Protein AF-A0A958VZE9-F1 (afdb_monomer_lite)

Sequence (289 aa):
MDWNWFFSTLAQSTAAIVGLIGAFVATKILSNTSDFNYKSAQLDHFIVDSKKLINRSAQRRFVWYNNAIRKSSLAGIDEEINKVNHPSDDVDYYIDKFGFSPYDDRSVVVTEIKKLLKRGKHNNPSPMLFIQFNADRIVPITAQPERDSMDSLYTEIKEQISLNDLLILDISKAQYGPTLIARILFSLLVLFLFGIIYPISFLPTPTYPDLSFDPSQFIFAALSLKGFLLVGVTAIFFYIIFVLNKLSRSLVFDKSKVEELRKCCSLQAYSTFYETYEANSSQKKPDNA

pLDDT: mean 83.6, std 13.76, range [35.41, 97.44]

Secondary structure (DSSP, 8-state):
--HHHHHHHHHHHHHHHHHHHHHHHHHHHHHHHHHHHHHHHHHHHHHHHHHHHHHHHHTS-HHHHHHHHHHHHHHHHHHHHHH-SS----HHHHHHHHT--TTS-HHHHHHHHHHHHHHHTT-PPPTTHHHHHHHHHHHHHHHHHHHHHHHHHHHHHHHHHHHHHHHHHHHHHHTTHHHHHHHHHHHHHHHHIIIIIHHHHTPSPPSS------HHHHHHHHTSHHHHHHHHHHHHHHHHHHHHHHHHHH----HHHHHHHHHTTSGGGT-HHHHHHHHHHHHT--S--

Structure (mmCIF, N/CA/C/O backbone):
data_AF-A0A958VZE9-F1
#
_entry.id   AF-A0A958VZE9-F1
#
loop_
_atom_site.group_PDB
_atom_site.id
_atom_site.type_symbol
_atom_site.label_atom_id
_atom_site.label_alt_id
_atom_site.label_comp_id
_atom_site.label_asym_id
_atom_site.label_entity_id
_atom_site.label_seq_id
_atom_site.pdbx_PDB_ins_code
_atom_site.Cartn_x
_atom_site.Cartn_y
_atom_site.Cartn_z
_atom_site.occupancy
_atom_site.B_iso_or_equiv
_atom_site.auth_seq_id
_atom_site.auth_comp_id
_atom_site.auth_asym_id
_atom_site.auth_atom_id
_atom_site.pdbx_PDB_model_num
ATOM 1 N N . MET A 1 1 ? -21.729 -12.582 58.200 1.00 67.06 1 MET A N 1
ATOM 2 C CA . MET A 1 1 ? -20.889 -11.846 57.231 1.00 67.06 1 MET A CA 1
ATOM 3 C C . MET A 1 1 ? -21.676 -10.615 56.813 1.00 67.06 1 MET A C 1
ATOM 5 O O . MET A 1 1 ? -22.882 -10.751 56.649 1.00 67.06 1 MET A O 1
ATOM 9 N N . ASP A 1 2 ? -21.060 -9.435 56.724 1.00 85.62 2 ASP A N 1
ATOM 10 C CA . ASP A 1 2 ? -21.777 -8.228 56.288 1.00 85.62 2 ASP A CA 1
ATOM 11 C C . ASP A 1 2 ? -21.952 -8.259 54.762 1.00 85.62 2 ASP A C 1
ATOM 13 O O . ASP A 1 2 ? -21.018 -7.994 54.001 1.00 85.62 2 ASP A O 1
ATOM 17 N N . TRP A 1 3 ? -23.151 -8.647 54.320 1.00 83.94 3 TRP A N 1
ATOM 18 C CA . TRP A 1 3 ? -23.508 -8.727 52.904 1.00 83.94 3 TRP A CA 1
ATOM 19 C C . TRP A 1 3 ? -23.469 -7.362 52.213 1.00 83.94 3 TRP A C 1
ATOM 21 O O . TRP A 1 3 ? -23.099 -7.295 51.040 1.00 83.94 3 TRP A O 1
ATOM 31 N N . ASN A 1 4 ? -23.756 -6.270 52.934 1.00 85.62 4 ASN A N 1
ATOM 32 C CA . ASN A 1 4 ? -23.678 -4.926 52.365 1.00 85.62 4 ASN A CA 1
ATOM 33 C C . ASN A 1 4 ? -22.232 -4.565 52.032 1.00 85.62 4 ASN A C 1
ATOM 35 O O . ASN A 1 4 ? -21.951 -4.080 50.934 1.00 85.62 4 ASN A O 1
ATOM 39 N N . TRP A 1 5 ? -21.313 -4.853 52.957 1.00 88.75 5 TRP A N 1
ATOM 40 C CA . TRP A 1 5 ? -19.884 -4.666 52.724 1.00 88.75 5 TRP A CA 1
ATOM 41 C C . TRP A 1 5 ? -19.401 -5.514 51.541 1.00 88.75 5 TRP A C 1
ATOM 43 O O . TRP A 1 5 ? -18.785 -4.980 50.623 1.00 88.75 5 TRP A O 1
ATOM 53 N N . PHE A 1 6 ? -19.764 -6.801 51.494 1.00 87.94 6 PHE A N 1
ATOM 54 C CA . PHE A 1 6 ? -19.368 -7.698 50.403 1.00 87.94 6 PHE A CA 1
ATOM 55 C C . PHE A 1 6 ? -19.830 -7.203 49.020 1.00 87.94 6 PHE A C 1
ATOM 57 O O . PHE A 1 6 ? -19.001 -7.038 48.122 1.00 87.94 6 PHE A O 1
ATOM 64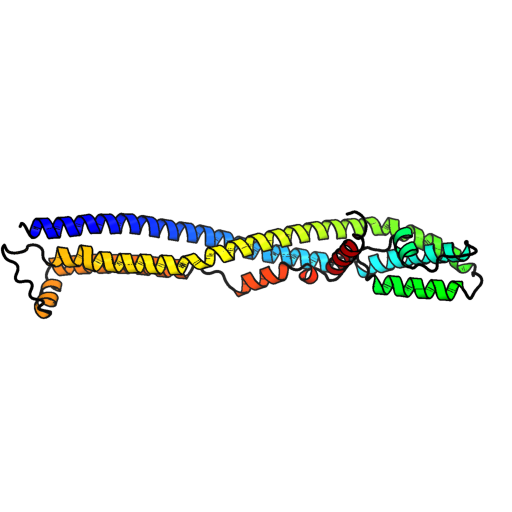 N N . PHE A 1 7 ? -21.129 -6.925 48.839 1.00 86.88 7 PHE A N 1
ATOM 65 C CA . PHE A 1 7 ? -21.658 -6.474 47.546 1.00 86.88 7 PHE A CA 1
ATOM 66 C C . PHE A 1 7 ? -21.124 -5.095 47.148 1.00 86.88 7 PHE A C 1
ATOM 68 O O . PHE A 1 7 ? -20.824 -4.877 45.973 1.00 86.88 7 PHE A O 1
ATOM 75 N N . SER A 1 8 ? -20.947 -4.181 48.109 1.00 89.69 8 SER A N 1
ATOM 76 C CA . SER A 1 8 ? -20.370 -2.859 47.845 1.00 89.69 8 SER A CA 1
ATOM 77 C C . SER A 1 8 ? -18.908 -2.957 47.405 1.00 89.69 8 SER A C 1
ATOM 79 O O . SER A 1 8 ? -18.528 -2.351 46.404 1.00 89.69 8 SER A O 1
ATOM 81 N N . THR A 1 9 ? -18.078 -3.737 48.102 1.00 93.19 9 THR A N 1
ATOM 82 C CA . THR A 1 9 ? -16.661 -3.913 47.746 1.00 93.19 9 THR A CA 1
ATOM 83 C C . THR A 1 9 ? -16.500 -4.644 46.409 1.00 93.19 9 THR A C 1
ATOM 85 O O . THR A 1 9 ? -15.644 -4.268 45.603 1.00 93.19 9 THR A O 1
ATOM 88 N N . LEU A 1 10 ? -17.351 -5.634 46.115 1.00 90.81 10 LEU A N 1
ATOM 89 C CA . LEU A 1 10 ? -17.370 -6.316 44.817 1.00 90.81 10 LEU A CA 1
ATOM 90 C C . LEU A 1 10 ? -17.742 -5.359 43.672 1.00 90.81 10 LEU A C 1
ATOM 92 O O . LEU A 1 10 ? -17.044 -5.315 42.658 1.00 90.81 10 LEU A O 1
ATOM 96 N N . ALA A 1 11 ? -18.792 -4.550 43.849 1.00 92.31 11 ALA A N 1
ATOM 97 C CA . ALA A 1 11 ? -19.205 -3.559 42.857 1.00 92.31 11 ALA A CA 1
ATOM 98 C C . ALA A 1 11 ? -18.115 -2.512 42.596 1.00 92.31 11 ALA A C 1
ATOM 100 O O . ALA A 1 11 ? -17.809 -2.208 41.444 1.00 92.31 11 ALA A O 1
ATOM 101 N N . GLN A 1 12 ? -17.501 -1.982 43.657 1.00 94.00 12 GLN A N 1
ATOM 102 C CA . GLN A 1 12 ? -16.462 -0.953 43.560 1.00 94.00 12 GLN A CA 1
ATOM 103 C C . GLN A 1 12 ? -15.186 -1.478 42.892 1.00 94.00 12 GLN A C 1
ATOM 105 O O . GLN A 1 12 ? -14.646 -0.827 41.998 1.00 94.00 12 GLN A O 1
ATOM 110 N N . SER A 1 13 ? -14.719 -2.667 43.282 1.00 96.12 13 SER A N 1
ATOM 111 C CA . SER A 1 13 ? -13.542 -3.292 42.664 1.00 96.12 13 SER A CA 1
ATOM 112 C C . SER A 1 13 ? -13.785 -3.624 41.191 1.00 96.12 13 SER A C 1
ATOM 114 O O . SER A 1 13 ? -12.943 -3.324 40.343 1.00 96.12 13 SER A O 1
ATOM 116 N N . THR A 1 14 ? -14.967 -4.147 40.853 1.00 95.38 14 THR A N 1
ATOM 117 C CA . THR A 1 14 ? -15.321 -4.422 39.457 1.00 95.38 14 THR A CA 1
ATOM 118 C C . THR A 1 14 ? -15.444 -3.136 38.638 1.00 95.38 14 THR A C 1
ATOM 120 O O . THR A 1 14 ? -14.952 -3.078 37.511 1.00 95.38 14 THR A O 1
ATOM 123 N N . ALA A 1 15 ? -16.020 -2.071 39.206 1.00 94.44 15 ALA A N 1
ATOM 124 C CA . ALA A 1 15 ? -16.086 -0.758 38.567 1.00 94.44 15 ALA A CA 1
ATOM 125 C C . ALA A 1 15 ? -14.697 -0.189 38.258 1.00 94.44 15 ALA A C 1
ATOM 127 O O . ALA A 1 15 ? -14.486 0.335 37.163 1.00 94.44 15 ALA A O 1
ATOM 128 N N . ALA A 1 16 ? -13.732 -0.352 39.166 1.00 96.50 16 ALA A N 1
ATOM 129 C CA . ALA A 1 16 ? -12.351 0.056 38.926 1.00 96.50 16 ALA A CA 1
ATOM 130 C C . ALA A 1 16 ? -11.713 -0.718 37.756 1.00 96.50 16 ALA A C 1
ATOM 132 O O . ALA A 1 16 ? -11.085 -0.112 36.886 1.00 96.50 16 ALA A O 1
ATOM 133 N N . ILE A 1 17 ? -11.925 -2.038 37.683 1.00 95.56 17 ILE A N 1
ATOM 134 C CA . ILE A 1 17 ? -11.426 -2.881 36.582 1.00 95.56 17 ILE A CA 1
ATOM 135 C C . ILE A 1 17 ? -12.052 -2.463 35.244 1.00 95.56 17 ILE A C 1
ATOM 137 O O . ILE A 1 17 ? -11.334 -2.271 34.260 1.00 95.56 17 ILE A O 1
ATOM 141 N N . VAL A 1 18 ? -13.377 -2.286 35.206 1.00 95.75 18 VAL A N 1
ATOM 142 C CA . VAL A 1 18 ? -14.104 -1.827 34.011 1.00 95.75 18 VAL A CA 1
ATOM 143 C C . VAL A 1 18 ? -13.604 -0.452 33.569 1.00 95.75 18 VAL A C 1
ATOM 145 O O . VAL A 1 18 ? -13.384 -0.248 32.377 1.00 95.75 18 VAL A O 1
ATOM 148 N N . GLY A 1 19 ? -13.373 0.469 34.509 1.00 94.56 19 GLY A N 1
ATOM 149 C CA . GLY A 1 19 ? -12.827 1.795 34.226 1.00 94.56 19 GLY A CA 1
ATOM 150 C C . GLY A 1 19 ? -11.434 1.740 33.597 1.00 94.56 19 GLY A C 1
ATOM 151 O O . GLY A 1 19 ? -11.208 2.359 32.557 1.00 94.56 19 GLY A O 1
ATOM 152 N N . LEU A 1 20 ? -10.518 0.954 34.172 1.00 95.75 20 LEU A N 1
ATOM 153 C CA . LEU A 1 20 ? -9.146 0.806 33.673 1.00 95.75 20 LEU A CA 1
ATOM 154 C C . LEU A 1 20 ? -9.116 0.185 32.273 1.00 95.75 20 LEU A C 1
ATOM 156 O O . LEU A 1 20 ? -8.525 0.747 31.348 1.00 95.75 20 LEU A O 1
ATOM 160 N N . ILE A 1 21 ? -9.767 -0.967 32.100 1.00 95.00 21 ILE A N 1
ATOM 161 C CA . ILE A 1 21 ? -9.784 -1.673 30.814 1.00 95.00 21 ILE A CA 1
ATOM 162 C C . ILE A 1 21 ? -10.544 -0.839 29.773 1.00 95.00 21 ILE A C 1
ATOM 164 O O . ILE A 1 21 ? -10.093 -0.722 28.634 1.00 95.00 21 ILE A O 1
ATOM 168 N N . GLY A 1 22 ? -11.659 -0.210 30.154 1.00 94.31 22 GLY A N 1
ATOM 169 C CA . GLY A 1 22 ? -12.439 0.670 29.284 1.00 94.31 22 GLY A CA 1
ATOM 170 C C . GLY A 1 22 ? -11.627 1.855 28.760 1.00 94.31 22 GLY A C 1
ATOM 171 O O . GLY A 1 22 ? -11.631 2.110 27.556 1.00 94.31 22 GLY A O 1
ATOM 172 N N . ALA A 1 23 ? -10.866 2.528 29.628 1.00 94.06 23 ALA A N 1
ATOM 173 C CA . ALA A 1 23 ? -9.985 3.629 29.237 1.00 94.06 23 ALA A CA 1
ATOM 174 C C . ALA A 1 23 ? -8.867 3.178 28.279 1.00 94.06 23 ALA A C 1
ATOM 176 O O . ALA A 1 23 ? -8.582 3.856 27.285 1.00 94.06 23 ALA A O 1
ATOM 177 N N . PHE A 1 24 ? -8.265 2.012 28.534 1.00 93.06 24 PHE A N 1
ATOM 178 C CA . PHE A 1 24 ? -7.252 1.436 27.648 1.00 93.06 24 PHE A CA 1
ATOM 179 C C . PHE A 1 24 ? -7.825 1.111 26.261 1.00 93.06 24 PHE A C 1
ATOM 181 O O . PHE A 1 24 ? -7.243 1.484 25.241 1.00 93.06 24 PHE A O 1
ATOM 188 N N . VAL A 1 25 ? -8.994 0.466 26.209 1.00 92.56 25 VAL A N 1
ATOM 189 C CA . VAL A 1 25 ? -9.664 0.110 24.950 1.00 92.56 25 VAL A CA 1
ATOM 190 C C . VAL A 1 25 ? -10.061 1.358 24.166 1.00 92.56 25 VAL A C 1
ATOM 192 O O . VAL A 1 25 ? -9.808 1.415 22.964 1.00 92.56 25 VAL A O 1
ATOM 195 N N . ALA A 1 26 ? -10.623 2.373 24.826 1.00 90.94 26 ALA A N 1
ATOM 196 C CA . ALA A 1 26 ? -10.976 3.637 24.183 1.00 90.94 26 ALA A CA 1
ATOM 197 C C . ALA A 1 26 ? -9.744 4.318 23.563 1.00 90.94 26 ALA A C 1
ATOM 199 O O . ALA A 1 26 ? -9.766 4.674 22.384 1.00 90.94 26 ALA A O 1
ATOM 200 N N . THR A 1 27 ? -8.642 4.412 24.316 1.00 91.44 27 THR A N 1
ATOM 201 C CA . THR A 1 27 ? -7.364 4.953 23.820 1.00 91.44 27 THR A CA 1
ATOM 202 C C . THR A 1 27 ? -6.844 4.150 22.628 1.00 91.44 27 THR A C 1
ATOM 204 O O . THR A 1 27 ? -6.423 4.726 21.624 1.00 91.44 27 THR A O 1
ATOM 207 N N . LYS A 1 28 ? -6.918 2.815 22.690 1.00 88.94 28 LYS A N 1
ATOM 208 C CA . LYS A 1 28 ? -6.467 1.951 21.595 1.00 88.94 28 LYS A CA 1
ATOM 209 C C . LYS A 1 28 ? -7.309 2.129 20.330 1.00 88.94 28 LYS A C 1
ATOM 211 O O . LYS A 1 28 ? -6.746 2.183 19.241 1.00 88.94 28 LYS A O 1
ATOM 216 N N . ILE A 1 29 ? -8.632 2.254 20.458 1.00 90.19 29 ILE A N 1
ATOM 217 C CA . ILE A 1 29 ? -9.531 2.534 19.328 1.00 90.19 29 ILE A CA 1
ATOM 218 C C . ILE A 1 29 ? -9.206 3.897 18.709 1.00 90.19 29 ILE A C 1
ATOM 220 O O . ILE A 1 29 ? -9.124 4.005 17.485 1.00 90.19 29 ILE A O 1
ATOM 224 N N . LEU A 1 30 ? -8.985 4.926 19.532 1.00 88.12 30 LEU A N 1
ATOM 225 C CA . LEU A 1 30 ? -8.662 6.268 19.049 1.00 88.12 30 LEU A CA 1
ATOM 226 C C . LEU A 1 30 ? -7.316 6.297 18.310 1.00 88.12 30 LEU A C 1
ATOM 228 O O . LEU A 1 30 ? -7.241 6.824 17.201 1.00 88.12 30 LEU A O 1
ATOM 232 N N . SER A 1 31 ? -6.287 5.656 18.872 1.00 87.38 31 SER A N 1
ATOM 233 C CA . SER A 1 31 ? -4.982 5.483 18.219 1.00 87.38 31 SER A CA 1
ATOM 234 C C . SER A 1 31 ? -5.127 4.772 16.876 1.00 87.38 31 SER A C 1
ATOM 236 O O . SER A 1 31 ? -4.666 5.281 15.861 1.00 87.38 31 SER A O 1
ATOM 238 N N . ASN A 1 32 ? -5.846 3.644 16.843 1.00 87.94 32 ASN A N 1
ATOM 239 C CA . ASN A 1 32 ? -6.080 2.907 15.604 1.00 87.94 32 ASN A CA 1
ATOM 240 C C . ASN A 1 32 ? -6.860 3.740 14.571 1.00 87.94 32 ASN A C 1
ATOM 242 O O . ASN A 1 32 ? -6.663 3.551 13.377 1.00 87.94 32 ASN A O 1
ATOM 246 N N . THR A 1 33 ? -7.738 4.650 15.007 1.00 88.12 33 THR A N 1
ATOM 247 C CA . THR A 1 33 ? -8.476 5.556 14.111 1.00 88.12 33 THR A CA 1
ATOM 248 C C . THR A 1 33 ? -7.542 6.571 13.459 1.00 88.12 33 THR A C 1
ATOM 250 O O . THR A 1 33 ? -7.619 6.788 12.251 1.00 88.12 33 THR A O 1
ATOM 253 N N . SER A 1 34 ? -6.631 7.161 14.236 1.00 87.44 34 SER A N 1
ATOM 254 C CA . SER A 1 34 ? -5.603 8.064 13.709 1.00 87.44 34 SER A CA 1
ATOM 255 C C . SER A 1 34 ? -4.688 7.345 12.715 1.00 87.44 34 SER A C 1
ATOM 257 O O . SER A 1 34 ? -4.494 7.823 11.597 1.00 87.44 34 SER A O 1
ATOM 259 N N . ASP A 1 35 ? -4.198 6.159 13.087 1.00 89.06 35 ASP A N 1
ATOM 260 C CA . ASP A 1 35 ? -3.336 5.340 12.230 1.00 89.06 35 ASP A CA 1
ATOM 261 C C . ASP A 1 35 ? -4.057 4.916 10.944 1.00 89.06 35 ASP A C 1
ATOM 263 O O . ASP A 1 35 ? -3.478 4.959 9.859 1.00 89.06 35 ASP A O 1
ATOM 267 N N . PHE A 1 36 ? -5.335 4.538 11.046 1.00 91.00 36 PHE A N 1
ATOM 268 C CA . PHE A 1 36 ? -6.171 4.188 9.901 1.00 91.00 36 PHE A CA 1
ATOM 269 C C . PHE A 1 36 ? -6.321 5.360 8.932 1.00 91.00 36 PHE A C 1
ATOM 271 O O . PHE A 1 36 ? -6.081 5.189 7.739 1.00 91.00 36 PHE A O 1
ATOM 278 N N . ASN A 1 37 ? -6.672 6.549 9.427 1.00 90.19 37 ASN A N 1
ATOM 279 C CA . ASN A 1 37 ? -6.848 7.732 8.584 1.00 90.19 37 ASN A CA 1
ATOM 280 C C . ASN A 1 37 ? -5.548 8.106 7.866 1.00 90.19 37 ASN A C 1
ATOM 282 O O . ASN A 1 37 ? -5.560 8.383 6.667 1.00 90.19 37 ASN A O 1
ATOM 286 N N . TYR A 1 38 ? -4.422 8.055 8.579 1.00 91.31 38 TYR A N 1
ATOM 287 C CA . TYR A 1 38 ? -3.106 8.325 8.008 1.00 91.31 38 TYR A CA 1
ATOM 288 C C . TYR A 1 38 ? -2.737 7.318 6.910 1.00 91.31 38 TYR A C 1
ATOM 290 O O . TYR A 1 38 ? -2.380 7.713 5.800 1.00 91.31 38 TYR A O 1
ATOM 298 N N . LYS A 1 39 ? -2.890 6.016 7.176 1.00 92.69 39 LYS A N 1
ATOM 299 C CA . LYS A 1 39 ? -2.616 4.955 6.193 1.00 92.69 39 LYS A CA 1
ATOM 300 C C . LYS A 1 39 ? -3.586 4.978 5.016 1.00 92.69 39 LYS A C 1
ATOM 302 O O . LYS A 1 39 ? -3.186 4.688 3.897 1.00 92.69 39 LYS A O 1
ATOM 307 N N . SER A 1 40 ? -4.847 5.341 5.244 1.00 92.44 40 SER A N 1
ATOM 308 C CA . SER A 1 40 ? -5.836 5.490 4.175 1.00 92.44 40 SER A CA 1
ATOM 309 C C . SER A 1 40 ? -5.472 6.647 3.247 1.00 92.44 40 SER A C 1
ATOM 311 O O . SER A 1 40 ? -5.586 6.505 2.034 1.00 92.44 40 SER A O 1
ATOM 313 N N . ALA A 1 41 ? -5.001 7.770 3.794 1.00 93.81 41 ALA A N 1
ATOM 314 C CA . ALA A 1 41 ? -4.511 8.882 2.986 1.00 93.81 41 ALA A CA 1
ATOM 315 C C . ALA A 1 41 ? -3.244 8.501 2.202 1.00 93.81 41 ALA A C 1
ATOM 317 O O . ALA A 1 41 ? -3.131 8.834 1.025 1.00 93.81 41 ALA A O 1
ATOM 318 N N . GLN A 1 42 ? -2.319 7.754 2.818 1.00 95.25 42 GLN A N 1
ATOM 319 C CA . GLN A 1 42 ? -1.148 7.219 2.114 1.00 95.25 42 GLN A CA 1
ATOM 320 C C . GLN A 1 42 ? -1.521 6.254 0.990 1.00 95.25 42 GLN A C 1
ATOM 322 O O . GLN A 1 42 ? -0.934 6.329 -0.081 1.00 95.25 42 GLN A O 1
ATOM 327 N N . LEU A 1 43 ? -2.502 5.375 1.211 1.00 95.38 43 LEU A N 1
ATOM 328 C CA . LEU A 1 43 ? -2.998 4.453 0.190 1.00 95.38 43 LEU A CA 1
ATOM 329 C C . LEU A 1 43 ? -3.466 5.225 -1.047 1.00 95.38 43 LEU A C 1
ATOM 331 O O . LEU A 1 43 ? -3.057 4.909 -2.161 1.00 95.38 43 LEU A O 1
ATOM 335 N N . ASP A 1 44 ? -4.264 6.274 -0.843 1.00 94.81 44 ASP A N 1
ATOM 336 C CA . ASP A 1 44 ? -4.726 7.136 -1.931 1.00 94.81 44 ASP A CA 1
ATOM 337 C C . ASP A 1 44 ? -3.560 7.857 -2.624 1.00 94.81 44 ASP A C 1
ATOM 339 O O . ASP A 1 44 ? -3.496 7.890 -3.854 1.00 94.81 44 ASP A O 1
ATOM 343 N N . HIS A 1 45 ? -2.604 8.377 -1.852 1.00 96.44 45 HIS A N 1
ATOM 344 C CA . HIS A 1 45 ? -1.415 9.042 -2.383 1.00 96.44 45 HIS A CA 1
ATOM 345 C C . HIS A 1 45 ? -0.563 8.102 -3.246 1.00 96.44 45 HIS A C 1
ATOM 347 O O . HIS A 1 45 ? -0.218 8.440 -4.374 1.00 96.44 45 HIS A O 1
ATOM 353 N N . PHE A 1 46 ? -0.276 6.894 -2.761 1.00 97.19 46 PHE A N 1
ATOM 354 C CA . PHE A 1 46 ? 0.556 5.918 -3.465 1.00 97.19 46 PHE A CA 1
ATOM 355 C C . PHE A 1 46 ? -0.111 5.401 -4.738 1.00 97.19 46 PHE A C 1
ATOM 357 O O . PHE A 1 46 ? 0.570 5.173 -5.739 1.00 97.19 46 PHE A O 1
ATOM 364 N N . ILE A 1 47 ? -1.441 5.272 -4.751 1.00 96.75 47 ILE A N 1
ATOM 365 C CA . ILE A 1 47 ? -2.188 4.970 -5.978 1.00 96.75 47 ILE A CA 1
ATOM 366 C C . ILE A 1 47 ? -2.013 6.104 -6.998 1.00 96.75 47 ILE A C 1
ATOM 368 O O . ILE A 1 47 ? -1.773 5.841 -8.179 1.00 96.75 47 ILE A O 1
ATOM 372 N N . VAL A 1 48 ? -2.118 7.365 -6.568 1.00 97.12 48 VAL A N 1
ATOM 373 C CA . VAL A 1 48 ? -1.934 8.530 -7.449 1.00 97.12 48 VAL A CA 1
ATOM 374 C C . VAL A 1 48 ? -0.503 8.605 -7.988 1.00 97.12 48 VAL A C 1
ATOM 376 O O . VAL A 1 48 ? -0.327 8.788 -9.195 1.00 97.12 48 VAL A O 1
ATOM 379 N N . ASP A 1 49 ? 0.509 8.404 -7.145 1.00 97.44 49 ASP A N 1
ATOM 380 C CA . ASP A 1 49 ? 1.915 8.387 -7.564 1.00 97.44 49 ASP A CA 1
ATOM 381 C C . ASP A 1 49 ? 2.200 7.253 -8.544 1.00 97.44 49 ASP A C 1
ATOM 383 O O . ASP A 1 49 ? 2.798 7.473 -9.600 1.00 97.44 49 ASP A O 1
ATOM 387 N N . SER A 1 50 ? 1.686 6.055 -8.257 1.00 97.44 50 SER A N 1
ATOM 388 C CA . SER A 1 50 ? 1.804 4.908 -9.156 1.00 97.44 50 SER A CA 1
ATOM 389 C C . SER A 1 50 ? 1.186 5.227 -10.522 1.00 97.44 50 SER A C 1
ATOM 391 O O . SER A 1 50 ? 1.828 5.044 -11.554 1.00 97.44 50 SER A O 1
ATOM 393 N N . LYS A 1 51 ? -0.017 5.817 -10.558 1.00 96.56 51 LYS A N 1
ATOM 394 C CA . LYS A 1 51 ? -0.665 6.272 -11.805 1.00 96.56 51 LYS A CA 1
ATOM 395 C C . LYS A 1 51 ? 0.141 7.340 -12.540 1.00 96.56 51 LYS A C 1
ATOM 397 O O . LYS A 1 51 ? 0.225 7.314 -13.768 1.00 96.56 51 LYS A O 1
ATOM 402 N N . LYS A 1 52 ? 0.754 8.278 -11.818 1.00 97.12 52 LYS A N 1
ATOM 403 C CA . LYS A 1 52 ? 1.633 9.297 -12.404 1.00 97.12 52 LYS A CA 1
ATOM 404 C C . LYS A 1 52 ? 2.849 8.656 -13.074 1.00 97.12 52 LYS A C 1
ATOM 406 O O . LYS A 1 52 ? 3.208 9.061 -14.179 1.00 97.12 52 LYS A O 1
ATOM 411 N N . LEU A 1 53 ? 3.458 7.655 -12.443 1.00 97.25 53 LEU A N 1
ATOM 412 C CA . LEU A 1 53 ? 4.584 6.912 -13.009 1.00 97.25 53 LEU A CA 1
ATOM 413 C C . LEU A 1 53 ? 4.169 6.063 -14.218 1.00 97.25 53 LEU A C 1
ATOM 415 O O . LEU A 1 53 ? 4.883 6.076 -15.218 1.00 97.25 53 LEU A O 1
ATOM 419 N N . ILE A 1 54 ? 2.997 5.418 -14.181 1.00 96.12 54 ILE A N 1
ATOM 420 C CA . ILE A 1 54 ? 2.413 4.713 -15.339 1.00 96.12 54 ILE A CA 1
ATOM 421 C C . ILE A 1 54 ? 2.276 5.676 -16.526 1.00 96.12 54 ILE A C 1
ATOM 423 O O . ILE A 1 54 ? 2.775 5.405 -17.617 1.00 96.12 54 ILE A O 1
ATOM 427 N N . ASN A 1 55 ? 1.681 6.852 -16.307 1.00 96.06 55 ASN A N 1
ATOM 428 C CA . ASN A 1 55 ? 1.514 7.859 -17.357 1.00 96.06 55 ASN A CA 1
ATOM 429 C C . ASN A 1 55 ? 2.857 8.381 -17.892 1.00 96.06 55 ASN A C 1
ATOM 431 O O . ASN A 1 55 ? 3.015 8.542 -19.102 1.00 96.06 55 ASN A O 1
ATOM 435 N N . ARG A 1 56 ? 3.843 8.624 -17.017 1.00 95.56 56 ARG A N 1
ATOM 436 C CA . ARG A 1 56 ? 5.203 9.015 -17.429 1.00 95.56 56 ARG A CA 1
ATOM 437 C C . ARG A 1 56 ? 5.877 7.919 -18.247 1.00 95.56 56 ARG A C 1
ATOM 439 O O . ARG A 1 56 ? 6.545 8.235 -19.226 1.00 95.56 56 ARG A O 1
ATOM 446 N N . SER A 1 57 ? 5.691 6.654 -17.874 1.00 94.25 57 SER A N 1
ATOM 447 C CA . SER A 1 57 ? 6.245 5.514 -18.605 1.00 94.25 57 SER A CA 1
ATOM 448 C C . SER A 1 57 ? 5.627 5.389 -19.996 1.00 94.25 57 SER A C 1
ATOM 450 O O . SER A 1 57 ? 6.357 5.245 -20.973 1.00 94.25 57 SER A O 1
ATOM 452 N N . ALA A 1 58 ? 4.310 5.577 -20.115 1.00 93.62 58 ALA A N 1
ATOM 453 C CA . ALA A 1 58 ? 3.604 5.560 -21.397 1.00 93.62 58 ALA A CA 1
ATOM 454 C C . ALA A 1 58 ? 4.069 6.660 -22.375 1.00 93.62 58 ALA A C 1
ATOM 456 O O . ALA A 1 58 ? 3.946 6.503 -23.587 1.00 93.62 58 ALA A O 1
ATOM 457 N N . GLN A 1 59 ? 4.616 7.769 -21.867 1.00 93.44 59 GLN A N 1
ATOM 458 C CA . GLN A 1 59 ? 5.162 8.859 -22.685 1.00 93.44 59 GLN A CA 1
ATOM 459 C C . GLN A 1 59 ? 6.605 8.612 -23.155 1.00 93.44 59 GLN A C 1
ATOM 461 O O . GLN A 1 59 ? 7.109 9.363 -23.996 1.00 93.44 59 GLN A O 1
ATOM 466 N N . ARG A 1 60 ? 7.292 7.594 -22.621 1.00 93.19 60 ARG A N 1
ATOM 467 C CA . ARG A 1 60 ? 8.668 7.266 -23.017 1.00 93.19 60 ARG A CA 1
ATOM 468 C C . ARG A 1 60 ? 8.708 6.615 -24.387 1.00 93.19 60 ARG A C 1
ATOM 470 O O . ARG A 1 60 ? 7.849 5.816 -24.758 1.00 93.19 60 ARG A O 1
ATOM 477 N N . ARG A 1 61 ? 9.759 6.913 -25.148 1.00 92.19 61 ARG A N 1
ATOM 478 C CA . ARG A 1 61 ? 9.882 6.481 -26.544 1.00 92.19 61 ARG A CA 1
ATOM 479 C C . ARG A 1 61 ? 10.633 5.158 -26.661 1.00 92.19 61 ARG A C 1
ATOM 481 O O . ARG A 1 61 ? 11.568 5.054 -27.451 1.00 92.19 61 ARG A O 1
ATOM 488 N N . PHE A 1 62 ? 10.214 4.138 -25.907 1.00 92.25 62 PHE A N 1
ATOM 489 C CA . PHE A 1 62 ? 10.883 2.826 -25.868 1.00 92.25 62 PHE A CA 1
ATOM 490 C C . PHE A 1 62 ? 11.071 2.213 -27.256 1.00 92.25 62 PHE A C 1
ATOM 492 O O . PHE A 1 62 ? 12.164 1.783 -27.602 1.00 92.25 62 PHE A O 1
ATOM 499 N N . VAL A 1 63 ? 10.027 2.238 -28.089 1.00 92.06 63 VAL A N 1
ATOM 500 C CA . VAL A 1 63 ? 10.077 1.677 -29.448 1.00 92.06 63 VAL A CA 1
ATOM 501 C C . VAL A 1 63 ? 11.086 2.419 -30.324 1.00 92.06 63 VAL A C 1
ATOM 503 O O . VAL A 1 63 ? 11.880 1.792 -31.022 1.00 92.06 63 VAL A O 1
ATOM 506 N N . TRP A 1 64 ? 11.072 3.754 -30.287 1.00 92.25 64 TRP A N 1
ATOM 507 C CA . TRP A 1 64 ? 12.026 4.565 -31.043 1.00 92.25 64 TRP A CA 1
ATOM 508 C C . TRP A 1 64 ? 13.456 4.298 -30.575 1.00 92.25 64 TRP A C 1
ATOM 510 O O . TRP A 1 64 ? 14.314 4.042 -31.413 1.00 92.25 64 TRP A O 1
ATOM 520 N N . TYR A 1 65 ? 13.686 4.291 -29.259 1.00 91.69 65 TYR A N 1
ATOM 521 C CA . TYR A 1 65 ? 14.991 4.029 -28.659 1.00 91.69 65 TYR A CA 1
ATOM 522 C C . TYR A 1 65 ? 15.519 2.637 -29.033 1.00 91.69 65 TYR A C 1
ATOM 524 O O . TYR A 1 65 ? 16.628 2.514 -29.549 1.00 91.69 65 TYR A O 1
ATOM 532 N N . ASN A 1 66 ? 14.701 1.594 -28.867 1.00 92.12 66 ASN A N 1
ATOM 533 C CA . ASN A 1 66 ? 15.070 0.224 -29.217 1.00 92.12 66 ASN A CA 1
ATOM 534 C C . ASN A 1 66 ? 15.423 0.105 -30.701 1.00 92.12 66 ASN A C 1
ATOM 536 O O . ASN A 1 66 ? 16.476 -0.428 -31.036 1.00 92.12 66 ASN A O 1
ATOM 540 N N . ASN A 1 67 ? 14.603 0.663 -31.595 1.00 89.81 67 ASN A N 1
ATOM 541 C CA . ASN A 1 67 ? 14.874 0.637 -33.033 1.00 89.81 67 ASN A CA 1
ATOM 542 C C . ASN A 1 67 ? 16.149 1.409 -33.402 1.00 89.81 67 ASN A C 1
ATOM 544 O O . ASN A 1 67 ? 16.935 0.942 -34.225 1.00 89.81 67 ASN A O 1
ATOM 548 N N . ALA A 1 68 ? 16.353 2.573 -32.788 1.00 87.44 68 ALA A N 1
ATOM 549 C CA . ALA A 1 68 ? 17.514 3.431 -32.975 1.00 87.44 68 ALA A CA 1
ATOM 550 C C . ALA A 1 68 ? 18.820 2.710 -32.599 1.00 87.44 68 ALA A C 1
ATOM 552 O O . ALA A 1 68 ? 19.733 2.613 -33.423 1.00 87.44 68 ALA A O 1
ATOM 553 N N . ILE A 1 69 ? 18.881 2.138 -31.393 1.00 89.06 69 ILE A N 1
ATOM 554 C CA . ILE A 1 69 ? 20.047 1.379 -30.925 1.00 89.06 69 ILE A CA 1
ATOM 555 C C . ILE A 1 69 ? 20.231 0.107 -31.750 1.00 89.06 69 ILE A C 1
ATOM 557 O O . ILE A 1 69 ? 21.325 -0.139 -32.248 1.00 89.06 69 ILE A O 1
ATOM 561 N N . ARG A 1 70 ? 19.163 -0.667 -31.980 1.00 88.38 70 ARG A N 1
ATOM 562 C CA . ARG A 1 70 ? 19.231 -1.916 -32.749 1.00 88.38 70 ARG A CA 1
ATOM 563 C C . ARG A 1 70 ? 19.776 -1.684 -34.154 1.00 88.38 70 ARG A C 1
ATOM 565 O O . ARG A 1 70 ? 20.634 -2.441 -34.594 1.00 88.38 70 ARG A O 1
ATOM 572 N N . LYS A 1 71 ? 19.316 -0.642 -34.853 1.00 87.25 71 LYS A N 1
ATOM 573 C CA . LYS A 1 71 ? 19.808 -0.307 -36.194 1.00 87.25 71 LYS A CA 1
ATOM 574 C C . LYS A 1 71 ? 21.305 0.004 -36.175 1.00 87.25 71 LYS A C 1
ATOM 576 O O . LYS A 1 71 ? 22.038 -0.562 -36.979 1.00 87.25 71 LYS A O 1
ATOM 581 N N . SER A 1 72 ? 21.757 0.826 -35.226 1.00 84.88 72 SER A N 1
ATOM 582 C CA . SER A 1 72 ? 23.181 1.135 -35.041 1.00 84.88 72 SER A CA 1
ATOM 583 C C . SER A 1 72 ? 24.015 -0.117 -34.737 1.00 84.88 72 SER A C 1
ATOM 585 O O . SER A 1 72 ? 25.055 -0.328 -35.359 1.00 84.88 72 SER A O 1
ATOM 587 N N . SER A 1 73 ? 23.569 -0.969 -33.809 1.00 86.12 73 SER A N 1
ATOM 588 C CA . SER A 1 73 ? 24.284 -2.192 -33.421 1.00 86.12 73 SER A CA 1
ATOM 589 C C . SER A 1 73 ? 24.352 -3.204 -34.571 1.00 86.12 73 SER A C 1
ATOM 591 O O . SER A 1 73 ? 25.422 -3.731 -34.859 1.00 86.12 73 SER A O 1
ATOM 593 N N . LEU A 1 74 ? 23.244 -3.430 -35.288 1.00 86.31 74 LEU A N 1
ATOM 594 C CA . LEU A 1 74 ? 23.199 -4.315 -36.461 1.00 86.31 74 LEU A CA 1
ATOM 595 C C . LEU A 1 74 ? 24.096 -3.815 -37.599 1.00 86.31 74 LEU A C 1
ATOM 597 O O . LEU A 1 74 ? 24.733 -4.619 -38.275 1.00 86.31 74 LEU A O 1
ATOM 601 N N . ALA A 1 75 ? 24.172 -2.499 -37.795 1.00 82.94 75 ALA A N 1
ATOM 602 C CA . ALA A 1 75 ? 25.071 -1.890 -38.763 1.00 82.94 75 ALA A CA 1
ATOM 603 C C . ALA A 1 75 ? 26.547 -2.164 -38.399 1.00 82.94 75 ALA A C 1
ATOM 605 O O . ALA A 1 75 ? 27.335 -2.568 -39.253 1.00 82.94 75 ALA A O 1
ATOM 606 N N . GLY A 1 76 ? 26.909 -2.043 -37.118 1.00 83.06 76 GLY A N 1
ATOM 607 C CA . GLY A 1 76 ? 28.241 -2.414 -36.635 1.00 83.06 76 GLY A CA 1
ATOM 608 C C . GLY A 1 76 ? 28.584 -3.894 -36.859 1.00 83.06 76 GLY A C 1
ATOM 609 O O . GLY A 1 76 ? 29.696 -4.208 -37.282 1.00 83.06 76 GLY A O 1
ATOM 610 N N . ILE A 1 77 ? 27.622 -4.797 -36.641 1.00 84.94 77 ILE A N 1
ATOM 611 C CA . ILE A 1 77 ? 27.796 -6.239 -36.888 1.00 84.94 77 ILE A CA 1
ATOM 612 C C . ILE A 1 77 ? 28.040 -6.515 -38.375 1.00 84.94 77 ILE A C 1
ATOM 614 O O . ILE A 1 77 ? 28.956 -7.258 -38.720 1.00 84.94 77 ILE A O 1
ATOM 618 N N . ASP A 1 78 ? 27.245 -5.913 -39.261 1.00 82.94 78 ASP A N 1
ATOM 619 C CA . ASP A 1 78 ? 27.391 -6.087 -40.710 1.00 82.94 78 ASP A CA 1
ATOM 620 C C . ASP A 1 78 ? 28.761 -5.577 -41.201 1.00 82.94 78 ASP A C 1
ATOM 622 O O . ASP A 1 78 ? 29.414 -6.229 -42.014 1.00 82.94 78 ASP A O 1
ATOM 626 N N . GLU A 1 79 ? 29.261 -4.465 -40.645 1.00 78.25 79 GLU A N 1
ATOM 627 C CA . GLU A 1 79 ? 30.614 -3.956 -40.912 1.00 78.25 79 GLU A CA 1
ATOM 628 C C . GLU A 1 79 ? 31.702 -4.963 -40.502 1.00 78.25 79 GLU A C 1
ATOM 630 O O . GLU A 1 79 ? 32.653 -5.189 -41.251 1.00 78.25 79 GLU A O 1
ATOM 635 N N . GLU A 1 80 ? 31.571 -5.580 -39.328 1.00 81.62 80 GLU A N 1
ATOM 636 C CA . GLU A 1 80 ? 32.536 -6.562 -38.838 1.00 81.62 80 GLU A CA 1
ATOM 637 C C . GLU A 1 80 ? 32.526 -7.850 -39.664 1.00 81.62 80 GLU A C 1
ATOM 639 O O . GLU A 1 80 ? 33.591 -8.330 -40.055 1.00 81.62 80 GLU A O 1
ATOM 644 N N . ILE A 1 81 ? 31.340 -8.373 -39.989 1.00 81.38 81 ILE A N 1
ATOM 645 C CA . ILE A 1 81 ? 31.190 -9.560 -40.841 1.00 81.38 81 ILE A CA 1
ATOM 646 C C . ILE A 1 81 ? 31.871 -9.339 -42.197 1.00 81.38 81 ILE A C 1
ATOM 648 O O . ILE A 1 81 ? 32.550 -10.230 -42.693 1.00 81.38 81 ILE A O 1
ATOM 652 N N . ASN A 1 82 ? 31.741 -8.140 -42.769 1.00 75.19 82 ASN A N 1
ATOM 653 C CA . ASN A 1 82 ? 32.345 -7.804 -44.059 1.00 75.19 82 ASN A CA 1
ATOM 654 C C . ASN A 1 82 ? 33.865 -7.560 -43.988 1.00 75.19 82 ASN A C 1
ATOM 656 O O . ASN A 1 82 ? 34.531 -7.562 -45.023 1.00 75.19 82 ASN A O 1
ATOM 660 N N . LYS A 1 83 ? 34.427 -7.317 -42.797 1.00 76.94 83 LYS A N 1
ATOM 661 C CA . LYS A 1 83 ? 35.864 -7.056 -42.596 1.00 76.94 83 LYS A CA 1
ATOM 662 C C . LYS A 1 83 ? 36.660 -8.291 -42.177 1.00 76.94 83 LYS A C 1
ATOM 664 O O . LYS A 1 83 ? 37.875 -8.309 -42.365 1.00 76.94 83 LYS A O 1
ATOM 669 N N . VAL A 1 84 ? 36.015 -9.289 -41.577 1.00 74.38 84 VAL A N 1
ATOM 670 C CA . VAL A 1 84 ? 36.678 -10.452 -40.972 1.00 74.38 84 VAL A CA 1
ATOM 671 C C . VAL A 1 84 ? 36.496 -11.691 -41.855 1.00 74.38 84 VAL A C 1
ATOM 673 O O . VAL A 1 84 ? 35.377 -12.053 -42.193 1.00 74.38 84 VAL A O 1
ATOM 676 N N . ASN A 1 85 ? 37.591 -12.390 -42.188 1.00 60.41 85 ASN A N 1
ATOM 677 C CA . ASN A 1 85 ? 37.561 -13.594 -43.044 1.00 60.41 85 ASN A CA 1
ATOM 678 C C . ASN A 1 85 ? 36.776 -14.775 -42.431 1.00 60.41 85 ASN A C 1
ATOM 680 O O . ASN A 1 85 ? 36.269 -15.624 -43.161 1.00 60.41 85 ASN A O 1
ATOM 684 N N . HIS A 1 86 ? 36.678 -14.830 -41.099 1.00 67.94 86 HIS A N 1
ATOM 685 C CA . HIS A 1 86 ? 35.924 -15.834 -40.345 1.00 67.94 86 HIS A CA 1
ATOM 686 C C . HIS A 1 86 ? 35.104 -15.153 -39.236 1.00 67.94 86 HIS A C 1
ATOM 688 O O . HIS A 1 86 ? 35.581 -15.056 -38.103 1.00 67.94 86 HIS A O 1
ATOM 694 N N . PRO A 1 87 ? 33.909 -14.618 -39.545 1.00 73.69 87 PRO A N 1
ATOM 695 C CA . PRO A 1 87 ? 33.022 -14.071 -38.522 1.00 73.69 87 PRO A CA 1
ATOM 696 C C . PRO A 1 87 ? 32.606 -15.168 -37.533 1.00 73.69 87 PRO A C 1
ATOM 698 O O . PRO A 1 87 ? 32.482 -16.336 -37.906 1.00 73.69 87 PRO A O 1
ATOM 701 N N . SER A 1 88 ? 32.392 -14.788 -36.271 1.00 77.88 88 SER A N 1
ATOM 702 C CA . SER A 1 88 ? 31.858 -15.703 -35.261 1.00 77.88 88 SER A CA 1
ATOM 703 C C . SER A 1 88 ? 30.453 -16.163 -35.666 1.00 77.88 88 SER A C 1
ATOM 705 O O . SER A 1 88 ? 29.660 -15.370 -36.165 1.00 77.88 88 SER A O 1
ATOM 707 N N . ASP A 1 89 ? 30.121 -17.434 -35.439 1.00 79.62 89 ASP A N 1
ATOM 708 C CA . ASP A 1 89 ? 28.740 -17.927 -35.570 1.00 79.62 89 ASP A CA 1
ATOM 709 C C . ASP A 1 89 ? 27.947 -17.771 -34.254 1.00 79.62 89 ASP A C 1
ATOM 711 O O . ASP A 1 89 ? 26.737 -18.017 -34.222 1.00 79.62 89 ASP A O 1
ATOM 715 N N . ASP A 1 90 ? 28.613 -17.350 -33.174 1.00 85.62 90 ASP A N 1
ATOM 716 C CA . ASP A 1 90 ? 27.990 -17.119 -31.875 1.00 85.62 90 ASP A CA 1
ATOM 717 C C . ASP A 1 90 ? 27.237 -15.781 -31.848 1.00 85.62 90 ASP A C 1
ATOM 719 O O . ASP A 1 90 ? 27.803 -14.713 -32.079 1.00 85.62 90 ASP A O 1
ATOM 723 N N . VAL A 1 91 ? 25.938 -15.844 -31.555 1.00 85.12 91 VAL A N 1
ATOM 724 C CA . VAL A 1 91 ? 25.058 -14.674 -31.483 1.00 85.12 91 VAL A CA 1
ATOM 725 C C . VAL A 1 91 ? 25.304 -13.874 -30.207 1.00 85.12 91 VAL A C 1
ATOM 727 O O . VAL A 1 91 ? 25.223 -12.645 -30.247 1.00 85.12 91 VAL A O 1
ATOM 730 N N . ASP A 1 92 ? 25.616 -14.545 -29.097 1.00 85.69 92 ASP A N 1
ATOM 731 C CA . ASP A 1 92 ? 25.798 -13.881 -27.807 1.00 85.69 92 ASP A CA 1
ATOM 732 C C . ASP A 1 92 ? 27.065 -13.012 -27.812 1.00 85.69 92 ASP A C 1
ATOM 734 O O . ASP A 1 92 ? 27.018 -11.872 -27.348 1.00 85.69 92 ASP A O 1
ATOM 738 N N . TYR A 1 93 ? 28.126 -13.451 -28.506 1.00 86.38 93 TYR A N 1
ATOM 739 C CA . TYR A 1 93 ? 29.302 -12.625 -28.814 1.00 86.38 93 TYR A CA 1
ATOM 740 C C . TYR A 1 93 ? 28.935 -11.240 -29.376 1.00 86.38 93 TYR A C 1
ATOM 742 O O . TYR A 1 93 ? 29.435 -10.211 -28.915 1.00 86.38 93 TYR A O 1
ATOM 750 N N . TYR A 1 94 ? 28.046 -11.191 -30.373 1.00 84.19 94 TYR A N 1
ATOM 751 C CA . TYR A 1 94 ? 27.650 -9.930 -31.003 1.00 84.19 94 TYR A CA 1
ATOM 752 C C . TYR A 1 94 ? 26.749 -9.081 -30.107 1.00 84.19 94 TYR A C 1
ATOM 754 O O . TYR A 1 94 ? 26.838 -7.851 -30.145 1.00 84.19 94 TYR A O 1
ATOM 762 N N . ILE A 1 95 ? 25.893 -9.717 -29.305 1.00 85.31 95 ILE A N 1
ATOM 763 C CA . ILE A 1 95 ? 25.024 -9.016 -28.356 1.00 85.31 95 ILE A CA 1
ATOM 764 C C . ILE A 1 95 ? 25.864 -8.274 -27.314 1.00 85.31 95 ILE A C 1
ATOM 766 O O . ILE A 1 95 ? 25.621 -7.088 -27.066 1.00 85.31 95 ILE A O 1
ATOM 770 N N . ASP A 1 96 ? 26.871 -8.945 -26.758 1.00 84.81 96 ASP A N 1
ATOM 771 C CA . ASP A 1 96 ? 27.740 -8.368 -25.736 1.00 84.81 96 ASP A CA 1
ATOM 772 C C . ASP A 1 96 ? 28.674 -7.300 -26.306 1.00 84.81 96 ASP A C 1
ATOM 774 O O . ASP A 1 96 ? 28.869 -6.252 -25.686 1.00 84.81 96 ASP A O 1
ATOM 778 N N . LYS A 1 97 ? 29.198 -7.510 -27.518 1.00 84.69 97 LYS A N 1
ATOM 779 C CA . LYS A 1 97 ? 30.125 -6.573 -28.161 1.00 84.69 97 LYS A CA 1
ATOM 780 C C . LYS A 1 97 ? 29.471 -5.266 -28.612 1.00 84.69 97 LYS A C 1
ATOM 782 O O . LYS A 1 97 ? 30.066 -4.203 -28.448 1.00 84.69 97 LYS A O 1
ATOM 787 N N . PHE A 1 98 ? 28.277 -5.328 -29.207 1.00 83.31 98 PHE A N 1
ATOM 788 C CA . PHE A 1 98 ? 27.638 -4.168 -29.848 1.00 83.31 98 PHE A CA 1
ATOM 789 C C . PHE A 1 98 ? 26.581 -3.466 -28.988 1.00 83.31 98 PHE A C 1
ATOM 791 O O . PHE A 1 98 ? 25.986 -2.487 -29.445 1.00 83.31 98 PHE A O 1
ATOM 798 N N . GLY A 1 99 ? 26.358 -3.938 -27.757 1.00 80.50 99 GLY A N 1
ATOM 799 C CA . GLY A 1 99 ? 25.593 -3.218 -26.739 1.00 80.50 99 GLY A CA 1
ATOM 800 C C . GLY A 1 99 ? 24.166 -2.875 -27.164 1.00 80.50 99 GLY A C 1
ATOM 801 O O . GLY A 1 99 ? 23.809 -1.701 -27.240 1.00 80.50 99 GLY A O 1
ATOM 802 N N . PHE A 1 100 ? 23.346 -3.892 -27.442 1.00 87.75 100 PHE A N 1
ATOM 803 C CA . PHE A 1 100 ? 21.923 -3.691 -27.738 1.00 87.75 100 PHE A CA 1
ATOM 804 C C . PHE A 1 100 ? 21.176 -3.036 -26.567 1.00 87.75 100 PHE A C 1
ATOM 806 O O . PHE A 1 100 ? 21.598 -3.117 -25.410 1.00 87.75 100 PHE A O 1
ATOM 813 N N . SER A 1 101 ? 20.038 -2.403 -26.873 1.00 89.69 101 SER A N 1
ATOM 814 C CA . SER A 1 101 ? 19.183 -1.790 -25.853 1.00 89.69 101 SER A CA 1
ATOM 815 C C . SER A 1 101 ? 18.762 -2.836 -24.811 1.00 89.69 101 SER A C 1
ATOM 817 O O . SER A 1 101 ? 18.249 -3.893 -25.186 1.00 89.69 101 SER A O 1
ATOM 819 N N . PRO A 1 102 ? 18.908 -2.546 -23.506 1.00 88.75 102 PRO A N 1
ATOM 820 C CA . PRO A 1 102 ? 18.500 -3.472 -22.455 1.00 88.75 102 PRO A CA 1
ATOM 821 C C . PRO A 1 102 ? 16.971 -3.602 -22.352 1.00 88.75 102 PRO A C 1
ATOM 823 O O . PRO A 1 102 ? 16.480 -4.566 -21.774 1.00 88.75 102 PRO A O 1
ATOM 826 N N . TYR A 1 103 ? 16.223 -2.667 -22.944 1.00 91.31 103 TYR A N 1
ATOM 827 C CA . TYR A 1 103 ? 14.759 -2.663 -23.017 1.00 91.31 103 TYR A CA 1
ATOM 828 C C . TYR A 1 103 ? 14.210 -3.441 -24.217 1.00 91.31 103 TYR A C 1
ATOM 830 O O . TYR A 1 103 ? 12.995 -3.478 -24.422 1.00 91.31 103 TYR A O 1
ATOM 838 N N . ASP A 1 104 ? 15.080 -3.977 -25.072 1.00 91.06 104 ASP A N 1
ATOM 839 C CA . ASP A 1 104 ? 14.670 -4.678 -26.281 1.00 91.06 104 ASP A CA 1
ATOM 840 C C . ASP A 1 104 ? 14.433 -6.166 -26.019 1.00 91.06 104 ASP A C 1
ATOM 842 O O . ASP A 1 104 ? 15.090 -6.783 -25.180 1.00 91.06 104 ASP A O 1
ATOM 846 N N . ASP A 1 105 ? 13.495 -6.760 -26.749 1.00 90.88 105 ASP A N 1
ATOM 847 C CA . ASP A 1 105 ? 13.237 -8.191 -26.640 1.00 90.88 105 ASP A CA 1
ATOM 848 C C . ASP A 1 105 ? 14.419 -8.964 -27.240 1.00 90.88 105 ASP A C 1
ATOM 850 O O . ASP A 1 105 ? 14.696 -8.898 -28.447 1.00 90.88 105 ASP A O 1
ATOM 854 N N . ARG A 1 106 ? 15.119 -9.727 -26.392 1.00 88.12 106 ARG A N 1
ATOM 855 C CA . ARG A 1 106 ? 16.292 -10.512 -26.788 1.00 88.12 106 ARG A CA 1
ATOM 856 C C . ARG A 1 106 ? 15.979 -11.476 -27.933 1.00 88.12 106 ARG A C 1
ATOM 858 O O . ARG A 1 106 ? 16.826 -11.672 -28.802 1.00 88.12 106 ARG A O 1
ATOM 865 N N . SER A 1 107 ? 14.776 -12.050 -27.986 1.00 89.00 107 SER A N 1
ATOM 866 C CA . SER A 1 107 ? 14.381 -12.984 -29.049 1.00 89.00 107 SER A CA 1
ATOM 867 C C . SER A 1 107 ? 14.342 -12.313 -30.428 1.00 89.00 107 SER A C 1
ATOM 869 O O . SER A 1 107 ? 14.772 -12.899 -31.432 1.00 89.00 107 SER A O 1
ATOM 871 N N . VAL A 1 108 ? 13.906 -11.051 -30.475 1.00 89.38 108 VAL A N 1
ATOM 872 C CA . VAL A 1 108 ? 13.880 -10.230 -31.688 1.00 89.38 108 VAL A CA 1
ATOM 873 C C . VAL A 1 108 ? 15.304 -9.892 -32.118 1.00 89.38 108 VAL A C 1
ATOM 875 O O . VAL A 1 108 ? 15.655 -10.094 -33.282 1.00 89.38 108 VAL A O 1
ATOM 878 N N . VAL A 1 109 ? 16.149 -9.460 -31.176 1.00 88.69 109 VAL A N 1
ATOM 879 C CA . VAL A 1 109 ? 17.567 -9.155 -31.428 1.00 88.69 109 VAL A CA 1
ATOM 880 C C . VAL A 1 109 ? 18.306 -10.372 -31.994 1.00 88.69 109 VAL A C 1
ATOM 882 O O . VAL A 1 109 ? 18.920 -10.284 -33.058 1.00 88.69 109 VAL A O 1
ATOM 885 N N . VAL A 1 110 ? 18.180 -11.535 -31.348 1.00 90.19 110 VAL A N 1
ATOM 886 C CA . VAL A 1 110 ? 18.793 -12.801 -31.789 1.00 90.19 110 VAL A CA 1
ATOM 887 C C . VAL A 1 110 ? 18.351 -13.171 -33.206 1.00 90.19 110 VAL A C 1
ATOM 889 O O . VAL A 1 110 ? 19.157 -13.633 -34.016 1.00 90.19 110 VAL A O 1
ATOM 892 N N . THR A 1 111 ? 17.072 -12.972 -33.525 1.00 90.44 111 THR A N 1
ATOM 893 C CA . THR A 1 111 ? 16.524 -13.283 -34.849 1.00 90.44 111 THR A CA 1
ATOM 894 C C . THR A 1 111 ? 17.137 -12.400 -35.936 1.00 90.44 111 THR A C 1
ATOM 896 O O . THR A 1 111 ? 17.512 -12.910 -36.994 1.00 90.44 111 THR A O 1
ATOM 899 N N . GLU A 1 112 ? 17.283 -11.099 -35.684 1.00 87.38 112 GLU A N 1
ATOM 900 C CA . GLU A 1 112 ? 17.890 -10.165 -36.638 1.00 87.38 112 GLU A CA 1
ATOM 901 C C . GLU A 1 112 ? 19.387 -10.436 -36.845 1.00 87.38 112 GLU A C 1
ATOM 903 O O . GLU A 1 112 ? 19.847 -10.476 -37.988 1.00 87.38 112 GLU A O 1
ATOM 908 N N . ILE A 1 113 ? 20.137 -10.749 -35.782 1.00 87.25 113 ILE A N 1
ATOM 909 C CA . ILE A 1 113 ? 21.553 -11.138 -35.903 1.00 87.25 113 ILE A CA 1
ATOM 910 C C . ILE A 1 113 ? 21.691 -12.418 -36.738 1.00 87.25 113 ILE A C 1
ATOM 912 O O . ILE A 1 113 ? 22.488 -12.470 -37.675 1.00 87.25 113 ILE A O 1
ATOM 916 N N . LYS A 1 114 ? 20.866 -13.443 -36.480 1.00 88.62 114 LYS A N 1
ATOM 917 C CA . LYS A 1 114 ? 20.874 -14.691 -37.267 1.00 88.62 114 LYS A CA 1
ATOM 918 C C . LYS A 1 114 ? 20.573 -14.451 -38.748 1.00 88.62 114 LYS A C 1
ATOM 920 O O . LYS A 1 114 ? 21.152 -15.124 -39.602 1.00 88.62 114 LYS A O 1
ATOM 925 N N . LYS A 1 115 ? 19.674 -13.516 -39.075 1.00 87.19 115 LYS A N 1
ATOM 926 C CA . LYS A 1 115 ? 19.403 -13.124 -40.470 1.00 87.19 115 LYS A CA 1
ATOM 927 C C . LYS A 1 115 ? 20.631 -12.475 -41.112 1.00 87.19 115 LYS A C 1
ATOM 929 O O . LYS A 1 115 ? 20.957 -12.825 -42.246 1.00 87.19 115 LYS A O 1
ATOM 934 N N . LEU A 1 116 ? 21.329 -11.588 -40.397 1.00 83.50 116 LEU A N 1
ATOM 935 C CA . LEU A 1 116 ? 22.560 -10.958 -40.886 1.00 83.50 116 LEU A CA 1
ATOM 936 C C . LEU A 1 116 ? 23.678 -11.973 -41.131 1.00 83.50 116 LEU A C 1
ATOM 938 O O . LEU A 1 116 ? 24.255 -11.975 -42.215 1.00 83.50 116 LEU A O 1
ATOM 942 N N . LEU A 1 117 ? 23.922 -12.888 -40.189 1.00 83.38 117 LEU A N 1
ATOM 943 C CA . LEU A 1 117 ? 24.941 -13.934 -40.336 1.00 83.38 117 LEU A CA 1
ATOM 944 C C . LEU A 1 117 ? 24.668 -14.841 -41.545 1.00 83.38 117 LEU A C 1
ATOM 946 O O . LEU A 1 117 ? 25.588 -15.207 -42.272 1.00 83.38 117 LEU A O 1
ATOM 950 N N . LYS A 1 118 ? 23.396 -15.162 -41.821 1.00 82.19 118 LYS A N 1
ATOM 951 C CA . LYS A 1 118 ? 23.009 -15.904 -43.035 1.00 82.19 118 LYS A CA 1
ATOM 952 C C . LYS A 1 118 ? 23.235 -15.099 -44.317 1.00 82.19 118 LYS A C 1
ATOM 954 O O . LYS A 1 118 ? 23.623 -15.677 -45.327 1.00 82.19 118 LYS A O 1
ATOM 959 N N . ARG A 1 119 ? 22.992 -13.784 -44.291 1.00 75.25 119 ARG A N 1
ATOM 960 C CA . ARG A 1 119 ? 23.163 -12.888 -45.447 1.00 75.25 119 ARG A CA 1
ATOM 961 C C . ARG A 1 119 ? 24.636 -12.648 -45.784 1.00 75.25 119 ARG A C 1
ATOM 963 O O . ARG A 1 119 ? 24.993 -12.709 -46.957 1.00 75.25 119 ARG A O 1
ATOM 970 N N . GLY A 1 120 ? 25.478 -12.413 -44.777 1.00 65.69 120 GLY A N 1
ATOM 971 C CA . GLY A 1 120 ? 26.919 -12.187 -44.944 1.00 65.69 120 GLY A CA 1
ATOM 972 C C . GLY A 1 120 ? 27.662 -13.383 -45.551 1.00 65.69 120 GLY A C 1
ATOM 973 O O . GLY A 1 120 ? 28.663 -13.202 -46.229 1.00 65.69 120 GLY A O 1
ATOM 974 N N . LYS A 1 121 ? 27.119 -14.602 -45.415 1.00 60.00 121 LYS A N 1
ATOM 975 C CA . LYS A 1 121 ? 27.644 -15.810 -46.077 1.00 60.00 121 LYS A CA 1
ATOM 976 C C . LYS A 1 121 ? 27.422 -15.837 -47.602 1.00 60.00 121 LYS A C 1
ATOM 978 O O . LYS A 1 121 ? 27.976 -16.714 -48.258 1.00 60.00 121 LYS A O 1
ATOM 983 N N . HIS A 1 122 ? 26.631 -14.918 -48.176 1.00 55.06 122 HIS A N 1
ATOM 984 C CA . HIS A 1 122 ? 26.163 -15.014 -49.566 1.00 55.06 122 HIS A CA 1
ATOM 985 C C . HIS A 1 122 ? 26.448 -13.815 -50.497 1.00 55.06 122 HIS A C 1
ATOM 987 O O . HIS A 1 122 ? 26.197 -13.974 -51.687 1.00 55.06 122 HIS A O 1
ATOM 993 N N . ASN A 1 123 ? 26.964 -12.654 -50.054 1.00 52.72 123 ASN A N 1
ATOM 994 C CA . ASN A 1 123 ? 27.129 -11.480 -50.942 1.00 52.72 123 ASN A CA 1
ATOM 995 C C . ASN A 1 123 ? 28.327 -10.563 -50.619 1.00 52.72 123 ASN A C 1
ATOM 997 O O . ASN A 1 123 ? 28.662 -10.359 -49.458 1.00 52.72 123 ASN A O 1
ATOM 1001 N N . ASN A 1 124 ? 28.893 -9.939 -51.667 1.00 51.78 124 ASN A N 1
ATOM 1002 C CA . ASN A 1 124 ? 29.886 -8.853 -51.601 1.00 51.78 124 ASN A CA 1
ATOM 1003 C C . ASN A 1 124 ? 29.212 -7.483 -51.321 1.00 51.78 124 ASN A C 1
ATOM 1005 O O . ASN A 1 124 ? 28.107 -7.239 -51.819 1.00 51.78 124 ASN A O 1
ATOM 1009 N N . PRO A 1 125 ? 29.851 -6.562 -50.572 1.00 51.25 125 PRO A N 1
ATOM 1010 C CA . PRO A 1 125 ? 29.207 -5.349 -50.057 1.00 51.25 125 PRO A CA 1
ATOM 1011 C C . PRO A 1 125 ? 28.968 -4.262 -51.125 1.00 51.25 125 PRO A C 1
ATOM 1013 O O . PRO A 1 125 ? 29.791 -4.040 -52.010 1.00 51.25 125 PRO A O 1
ATOM 1016 N N . SER A 1 126 ? 27.845 -3.536 -51.010 1.00 49.56 126 SER A N 1
ATOM 1017 C CA . SER A 1 126 ? 27.489 -2.394 -51.876 1.00 49.56 126 SER A CA 1
ATOM 1018 C C . SER A 1 126 ? 27.848 -1.034 -51.240 1.00 49.56 126 SER A C 1
ATOM 1020 O O . SER A 1 126 ? 27.627 -0.844 -50.046 1.00 49.56 126 SER A O 1
ATOM 1022 N N . PRO A 1 127 ? 28.316 -0.034 -52.014 1.00 43.75 127 PRO A N 1
ATOM 1023 C CA . PRO A 1 127 ? 28.832 1.247 -51.501 1.00 43.75 127 PRO A CA 1
ATOM 1024 C C . PRO A 1 127 ? 27.787 2.202 -50.884 1.00 43.75 127 PRO A C 1
ATOM 1026 O O . PRO A 1 127 ? 28.158 3.100 -50.132 1.00 43.75 127 PRO A O 1
ATOM 1029 N N . MET A 1 128 ? 26.485 2.003 -51.126 1.00 45.16 128 MET A N 1
ATOM 1030 C CA . MET A 1 128 ? 25.401 2.810 -50.525 1.00 45.16 128 MET A CA 1
ATOM 1031 C C . MET A 1 128 ? 25.295 2.635 -48.994 1.00 45.16 128 MET A C 1
ATOM 1033 O O . MET A 1 128 ? 24.751 3.493 -48.301 1.00 45.16 128 MET A O 1
ATOM 1037 N N . LEU A 1 129 ? 25.880 1.559 -48.461 1.00 51.19 129 LEU A N 1
ATOM 1038 C CA . LEU A 1 129 ? 25.920 1.238 -47.036 1.00 51.19 129 LEU A CA 1
ATOM 1039 C C . LEU A 1 129 ? 26.717 2.302 -46.235 1.00 51.19 129 LEU A C 1
ATOM 1041 O O . LEU A 1 129 ? 26.276 2.736 -45.174 1.00 51.19 129 LEU A O 1
ATOM 1045 N N . PHE A 1 130 ? 27.824 2.824 -46.793 1.00 45.53 130 PHE A N 1
ATOM 1046 C CA . PHE A 1 130 ? 28.758 3.780 -46.155 1.00 45.53 130 PHE A CA 1
ATOM 1047 C C . PHE A 1 130 ? 28.145 5.112 -45.698 1.00 45.53 130 PHE A C 1
ATOM 1049 O O . PHE A 1 130 ? 28.516 5.620 -44.641 1.00 45.53 130 PHE A O 1
ATOM 1056 N N . ILE A 1 131 ? 27.183 5.670 -46.438 1.00 47.03 131 ILE A N 1
ATOM 1057 C CA . ILE A 1 131 ? 26.532 6.942 -46.068 1.00 47.03 131 ILE A CA 1
ATOM 1058 C C . ILE A 1 131 ? 25.497 6.722 -44.952 1.00 47.03 131 ILE A C 1
ATOM 1060 O O . ILE A 1 13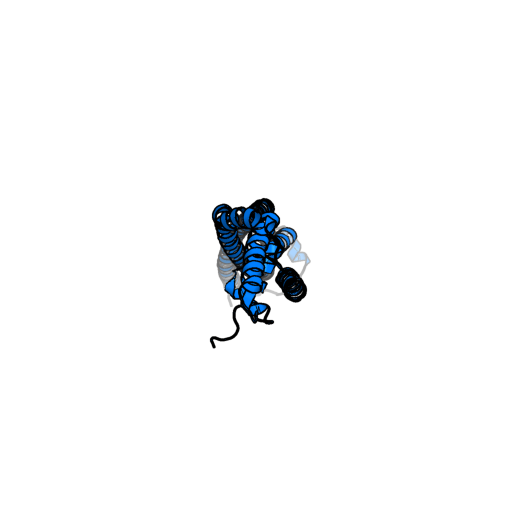1 ? 25.367 7.548 -44.048 1.00 47.03 131 ILE A O 1
ATOM 1064 N N . GLN A 1 132 ? 24.804 5.581 -44.971 1.00 52.16 132 GLN A N 1
ATOM 1065 C CA . GLN A 1 132 ? 23.816 5.210 -43.956 1.00 52.16 132 GLN A CA 1
ATOM 1066 C C . GLN A 1 132 ? 24.485 4.902 -42.602 1.00 52.16 132 GLN A C 1
ATOM 1068 O O . GLN A 1 132 ? 23.959 5.281 -41.557 1.00 52.16 132 GLN A O 1
ATOM 1073 N N . PHE A 1 133 ? 25.701 4.343 -42.621 1.00 50.62 133 PHE A N 1
ATOM 1074 C CA . PHE A 1 133 ? 26.496 4.053 -41.422 1.00 50.62 133 PHE A CA 1
ATOM 1075 C C . PHE A 1 133 ? 26.878 5.281 -40.588 1.00 50.62 133 PHE A C 1
ATOM 1077 O O . PHE A 1 133 ? 26.819 5.225 -39.361 1.00 50.62 133 PHE A O 1
ATOM 1084 N N . ASN A 1 134 ? 27.270 6.395 -41.217 1.00 49.81 134 ASN A N 1
ATOM 1085 C CA . ASN A 1 134 ? 27.641 7.602 -40.468 1.00 49.81 134 ASN A CA 1
ATOM 1086 C C . ASN A 1 134 ? 26.433 8.227 -39.758 1.00 49.81 134 ASN A C 1
ATOM 1088 O O . ASN A 1 134 ? 26.572 8.720 -38.642 1.00 49.81 134 ASN A O 1
ATOM 1092 N N . ALA A 1 135 ? 25.245 8.153 -40.364 1.00 52.91 135 ALA A N 1
ATOM 1093 C CA . ALA A 1 135 ? 24.008 8.549 -39.701 1.00 52.91 135 ALA A CA 1
ATOM 1094 C C . ALA A 1 135 ? 23.686 7.611 -38.525 1.00 52.91 135 ALA A C 1
ATOM 1096 O O . ALA A 1 135 ? 23.361 8.087 -37.440 1.00 52.91 135 ALA A O 1
ATOM 1097 N N . ASP A 1 136 ? 23.854 6.298 -38.705 1.00 56.34 136 ASP A N 1
ATOM 1098 C CA . ASP A 1 136 ? 23.537 5.298 -37.682 1.00 56.34 136 ASP A CA 1
ATOM 1099 C C . ASP A 1 136 ? 24.502 5.332 -36.477 1.00 56.34 136 ASP A C 1
ATOM 1101 O O . ASP A 1 136 ? 24.067 5.065 -35.363 1.00 56.34 136 ASP A O 1
ATOM 1105 N N . ARG A 1 137 ? 25.762 5.772 -36.635 1.00 54.84 137 ARG A N 1
ATOM 1106 C CA . ARG A 1 137 ? 26.703 5.992 -35.509 1.00 54.84 137 ARG A CA 1
ATOM 1107 C C . ARG A 1 137 ? 26.421 7.246 -34.666 1.00 54.84 137 ARG A C 1
ATOM 1109 O O . ARG A 1 137 ? 26.880 7.314 -33.528 1.00 54.84 137 ARG A O 1
ATOM 1116 N N . ILE A 1 138 ? 25.685 8.234 -35.185 1.00 56.88 138 ILE A N 1
ATOM 1117 C CA . ILE A 1 138 ? 25.297 9.452 -34.437 1.00 56.88 138 ILE A CA 1
ATOM 1118 C C . ILE A 1 138 ? 24.083 9.176 -33.530 1.00 56.88 138 ILE A C 1
ATOM 1120 O O . ILE A 1 138 ? 23.917 9.799 -32.479 1.00 56.88 138 ILE A O 1
ATOM 1124 N N . VAL A 1 139 ? 23.260 8.191 -33.901 1.00 61.72 139 VAL A N 1
ATOM 1125 C CA . VAL A 1 139 ? 22.018 7.821 -33.212 1.00 61.72 139 VAL A CA 1
ATOM 1126 C C . VAL A 1 139 ? 22.219 7.466 -31.724 1.00 61.72 139 VAL A C 1
ATOM 1128 O O . VAL A 1 139 ? 21.486 8.035 -30.911 1.00 61.72 139 VAL A O 1
ATOM 1131 N N . PRO A 1 140 ? 23.214 6.648 -31.309 1.00 61.34 140 PRO A N 1
ATOM 1132 C CA . PRO A 1 140 ? 23.465 6.346 -29.895 1.00 61.34 140 PRO A CA 1
ATOM 1133 C C . PRO A 1 140 ? 23.728 7.588 -29.035 1.00 61.34 140 PRO A C 1
ATOM 1135 O O . PRO A 1 140 ? 23.246 7.666 -27.908 1.00 61.34 140 PRO A O 1
ATOM 1138 N N . ILE A 1 141 ? 24.426 8.593 -29.578 1.00 62.12 141 ILE A N 1
ATOM 1139 C CA . ILE A 1 141 ? 24.755 9.834 -28.857 1.00 62.12 141 ILE A CA 1
ATOM 1140 C C . ILE A 1 141 ? 23.486 10.663 -28.622 1.00 62.12 141 ILE A C 1
ATOM 1142 O O . ILE A 1 141 ? 23.257 11.159 -27.522 1.00 62.12 141 ILE A O 1
ATOM 1146 N N . THR A 1 142 ? 22.615 10.767 -29.629 1.00 73.12 142 THR A N 1
ATOM 1147 C CA . THR A 1 142 ? 21.326 11.475 -29.499 1.00 73.12 142 THR A CA 1
ATOM 1148 C C . THR A 1 142 ? 20.278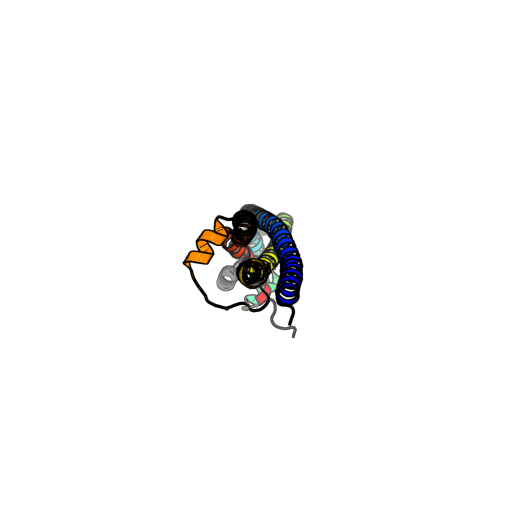 10.709 -28.685 1.00 73.12 142 THR A C 1
ATOM 1150 O O . THR A 1 142 ? 19.311 11.304 -28.216 1.00 73.12 142 THR A O 1
ATOM 1153 N N . ALA A 1 143 ? 20.464 9.399 -28.506 1.00 80.56 143 ALA A N 1
ATOM 1154 C CA . ALA A 1 143 ? 19.557 8.518 -27.775 1.00 80.56 143 ALA A CA 1
ATOM 1155 C C . ALA A 1 143 ? 19.904 8.387 -26.280 1.00 80.56 143 ALA A C 1
ATOM 1157 O O . ALA A 1 143 ? 19.062 7.944 -25.499 1.00 80.56 143 ALA A O 1
ATOM 1158 N N . GLN A 1 144 ? 21.108 8.795 -25.861 1.00 84.12 144 GLN A N 1
ATOM 1159 C CA . GLN A 1 144 ? 21.555 8.697 -24.469 1.00 84.12 144 GLN A CA 1
ATOM 1160 C C . GLN A 1 144 ? 20.679 9.488 -23.473 1.00 84.12 144 GLN A C 1
ATOM 1162 O O . GLN A 1 144 ? 20.309 8.907 -22.456 1.00 84.12 144 GLN A O 1
ATOM 1167 N N . PRO A 1 145 ? 20.238 10.733 -23.752 1.00 88.31 145 PRO A N 1
ATOM 1168 C CA . PRO A 1 145 ? 19.356 11.458 -22.829 1.00 88.31 145 PRO A CA 1
ATOM 1169 C C . PRO A 1 145 ? 18.005 10.763 -22.602 1.00 88.31 145 PRO A C 1
ATOM 1171 O O . PRO A 1 145 ? 17.437 10.822 -21.507 1.00 88.31 145 PRO A O 1
ATOM 1174 N N . GLU A 1 146 ? 17.481 10.092 -23.634 1.00 89.62 146 GLU A N 1
ATOM 1175 C CA . GLU A 1 146 ? 16.251 9.302 -23.521 1.00 89.62 146 GLU A CA 1
ATOM 1176 C C . GLU A 1 146 ? 16.497 8.055 -22.664 1.00 89.62 146 GLU A C 1
ATOM 1178 O O . GLU A 1 146 ? 15.681 7.749 -21.796 1.00 89.62 146 GLU A O 1
ATOM 1183 N N . ARG A 1 147 ? 17.647 7.387 -22.833 1.00 89.56 147 ARG A N 1
ATOM 1184 C CA . ARG A 1 147 ? 18.055 6.262 -21.984 1.00 89.56 147 ARG A CA 1
ATOM 1185 C C . ARG A 1 147 ? 18.157 6.670 -20.515 1.00 89.56 147 ARG A C 1
ATOM 1187 O O . ARG A 1 147 ? 17.537 6.031 -19.673 1.00 89.56 147 ARG A O 1
ATOM 1194 N N . ASP A 1 148 ? 18.864 7.754 -20.209 1.00 91.31 148 ASP A N 1
ATOM 1195 C CA . ASP A 1 148 ? 19.028 8.231 -18.829 1.00 91.31 148 ASP A CA 1
ATOM 1196 C C . ASP A 1 148 ? 17.660 8.560 -18.195 1.00 91.31 148 ASP A C 1
ATOM 1198 O O . ASP A 1 148 ? 17.397 8.287 -17.021 1.00 91.31 148 ASP A O 1
ATOM 1202 N N . SER A 1 149 ? 16.734 9.089 -19.002 1.00 92.38 149 SER A N 1
ATOM 1203 C CA . SER A 1 149 ? 15.350 9.369 -18.604 1.00 92.38 149 SER A CA 1
ATOM 1204 C C . SER A 1 149 ? 14.494 8.111 -18.380 1.00 92.38 149 SER A C 1
ATOM 1206 O O . SER A 1 149 ? 13.529 8.156 -17.608 1.00 92.38 149 SER A O 1
ATOM 1208 N N . MET A 1 150 ? 14.798 7.010 -19.072 1.00 93.31 150 MET A N 1
ATOM 1209 C CA . MET A 1 150 ? 14.176 5.698 -18.867 1.00 93.31 150 MET A CA 1
ATOM 1210 C C . MET A 1 150 ? 14.731 5.007 -17.618 1.00 93.31 150 MET A C 1
ATOM 1212 O O . MET A 1 150 ? 13.932 4.500 -16.831 1.00 93.31 150 MET A O 1
ATOM 1216 N N . ASP A 1 151 ? 16.053 5.043 -17.421 1.00 93.25 151 ASP A N 1
ATOM 1217 C CA . ASP A 1 151 ? 16.773 4.413 -16.303 1.00 93.25 151 ASP A CA 1
ATOM 1218 C C . ASP A 1 151 ? 16.428 5.096 -14.960 1.00 93.25 151 ASP A C 1
ATOM 1220 O O . ASP A 1 151 ? 16.160 4.435 -13.951 1.00 93.25 151 ASP A O 1
ATOM 1224 N N . SER A 1 152 ? 16.357 6.432 -14.948 1.00 94.62 152 SER A N 1
ATOM 1225 C CA . SER A 1 152 ? 15.876 7.202 -13.788 1.00 94.62 152 SER A CA 1
ATOM 1226 C C . SER A 1 152 ? 14.433 6.847 -13.434 1.00 94.62 152 SER A C 1
ATOM 1228 O O . SER A 1 152 ? 14.141 6.517 -12.286 1.00 94.62 152 SER A O 1
ATOM 1230 N N . LEU A 1 153 ? 13.544 6.813 -14.430 1.00 95.44 153 LEU A N 1
ATOM 1231 C CA . LEU A 1 153 ? 12.145 6.449 -14.219 1.00 95.44 153 LEU A CA 1
ATOM 1232 C C . LEU A 1 153 ? 11.989 4.993 -13.747 1.00 95.44 153 LEU A C 1
ATOM 1234 O O . LEU A 1 153 ? 11.135 4.721 -12.909 1.00 95.44 153 LEU A O 1
ATOM 1238 N N . TYR A 1 154 ? 12.825 4.068 -14.227 1.00 95.25 154 TYR A N 1
ATOM 1239 C CA . TYR A 1 154 ? 12.865 2.691 -13.728 1.00 95.25 154 TYR A CA 1
ATOM 1240 C C . TYR A 1 154 ? 13.204 2.637 -12.234 1.00 95.25 154 TYR A C 1
ATOM 1242 O O . TYR A 1 154 ? 12.550 1.924 -11.473 1.00 95.25 154 TYR A O 1
ATOM 1250 N N . THR A 1 155 ? 14.200 3.419 -11.810 1.00 94.81 155 THR A N 1
ATOM 1251 C CA . THR A 1 155 ? 14.619 3.498 -10.404 1.00 94.81 155 THR A CA 1
ATOM 1252 C C . THR A 1 155 ? 13.491 4.042 -9.528 1.00 94.81 155 THR A C 1
ATOM 1254 O O . THR A 1 155 ? 13.154 3.426 -8.520 1.00 94.81 155 THR A O 1
ATOM 1257 N N . GLU A 1 156 ? 12.846 5.129 -9.962 1.00 96.44 156 GLU A N 1
ATOM 1258 C CA . GLU A 1 156 ? 11.677 5.698 -9.278 1.00 96.44 156 GLU A CA 1
ATOM 1259 C C . GLU A 1 156 ? 10.528 4.678 -9.162 1.00 96.44 156 GLU A C 1
ATOM 1261 O O . GLU A 1 156 ? 9.897 4.556 -8.114 1.00 96.44 156 GLU A O 1
ATOM 1266 N N . ILE A 1 157 ? 10.264 3.899 -10.218 1.00 96.62 157 ILE A N 1
ATOM 1267 C CA . ILE A 1 157 ? 9.230 2.853 -10.205 1.00 96.62 157 ILE A CA 1
ATOM 1268 C C . ILE A 1 157 ? 9.578 1.742 -9.211 1.00 96.62 157 ILE A C 1
ATOM 1270 O O . ILE A 1 157 ? 8.706 1.296 -8.469 1.00 96.62 157 ILE A O 1
ATOM 1274 N N . LYS A 1 158 ? 10.833 1.286 -9.169 1.00 95.62 158 LYS A N 1
ATOM 1275 C CA . LYS A 1 158 ? 11.275 0.258 -8.214 1.00 95.62 158 LYS A CA 1
ATOM 1276 C C . LYS A 1 158 ? 11.151 0.726 -6.766 1.00 95.62 158 LYS A C 1
ATOM 1278 O O . LYS A 1 158 ? 10.722 -0.051 -5.909 1.00 95.62 158 LYS A O 1
ATOM 1283 N N . GLU A 1 159 ? 11.494 1.983 -6.502 1.00 96.44 159 GLU A N 1
ATOM 1284 C CA . GLU A 1 159 ? 11.286 2.602 -5.196 1.00 96.44 159 GLU A CA 1
ATOM 1285 C C . GLU A 1 159 ? 9.793 2.631 -4.846 1.00 96.44 159 GLU A C 1
ATOM 1287 O O . GLU A 1 159 ? 9.404 2.121 -3.794 1.00 96.44 159 GLU A O 1
ATOM 1292 N N . GLN A 1 160 ? 8.941 3.104 -5.761 1.00 96.81 160 GLN A N 1
ATOM 1293 C CA . GLN A 1 160 ? 7.496 3.156 -5.536 1.00 96.81 160 GLN A CA 1
ATOM 1294 C C . GLN A 1 160 ? 6.883 1.768 -5.305 1.00 96.81 160 GLN A C 1
ATOM 1296 O O . GLN A 1 160 ? 6.060 1.613 -4.408 1.00 96.81 160 GLN A O 1
ATOM 1301 N N . ILE A 1 161 ? 7.293 0.746 -6.062 1.00 96.25 161 ILE A N 1
ATOM 1302 C CA . ILE A 1 161 ? 6.860 -0.646 -5.849 1.00 96.25 161 ILE A CA 1
ATOM 1303 C C . ILE A 1 161 ? 7.210 -1.099 -4.428 1.00 96.25 161 ILE A C 1
ATOM 1305 O O . ILE A 1 161 ? 6.360 -1.646 -3.729 1.00 96.25 161 ILE A O 1
ATOM 1309 N N . SER A 1 162 ? 8.429 -0.805 -3.972 1.00 95.81 162 SER A N 1
ATOM 1310 C CA . SER A 1 162 ? 8.881 -1.171 -2.626 1.00 95.81 162 SER A CA 1
ATOM 1311 C C . SER A 1 162 ? 8.055 -0.470 -1.541 1.00 95.81 162 SER A C 1
ATOM 1313 O O . SER A 1 162 ? 7.666 -1.093 -0.553 1.00 95.81 162 SER A O 1
ATOM 1315 N N . LEU A 1 163 ? 7.736 0.815 -1.732 1.00 96.44 163 LEU A N 1
ATOM 1316 C CA . LEU A 1 163 ? 6.861 1.572 -0.830 1.00 96.44 163 LEU A CA 1
ATOM 1317 C C . LEU A 1 163 ? 5.433 1.005 -0.810 1.00 96.44 163 LEU A C 1
ATOM 1319 O O . LEU A 1 163 ? 4.848 0.844 0.265 1.00 96.44 163 LEU A O 1
ATOM 1323 N N . ASN A 1 164 ? 4.890 0.652 -1.978 1.00 96.38 164 ASN A N 1
ATOM 1324 C CA . ASN A 1 164 ? 3.571 0.038 -2.109 1.00 96.38 164 ASN A CA 1
ATOM 1325 C C . ASN A 1 164 ? 3.506 -1.300 -1.352 1.00 96.38 164 ASN A C 1
ATOM 1327 O O . ASN A 1 164 ? 2.571 -1.524 -0.579 1.00 96.38 164 ASN A O 1
ATOM 1331 N N . ASP A 1 165 ? 4.518 -2.157 -1.513 1.00 95.38 165 ASP A N 1
ATOM 1332 C CA . ASP A 1 165 ? 4.611 -3.447 -0.821 1.00 95.38 165 ASP A CA 1
ATOM 1333 C C . ASP A 1 165 ? 4.678 -3.287 0.701 1.00 95.38 165 ASP A C 1
ATOM 1335 O O . ASP A 1 165 ? 3.966 -3.982 1.435 1.00 95.38 165 ASP A O 1
ATOM 1339 N N . LEU A 1 166 ? 5.485 -2.340 1.190 1.00 94.94 166 LEU A N 1
ATOM 1340 C CA . LEU A 1 166 ? 5.583 -2.039 2.619 1.00 94.94 166 LEU A CA 1
ATOM 1341 C C . LEU A 1 166 ? 4.236 -1.593 3.197 1.00 94.94 166 LEU A C 1
ATOM 1343 O O . LEU A 1 166 ? 3.833 -2.081 4.259 1.00 94.94 166 LEU A O 1
ATOM 1347 N N . LEU A 1 167 ? 3.511 -0.718 2.494 1.00 94.56 167 LEU A N 1
ATOM 1348 C CA . LEU A 1 167 ? 2.201 -0.244 2.936 1.00 94.56 167 LEU A CA 1
ATOM 1349 C C . LEU A 1 167 ? 1.158 -1.370 2.941 1.00 94.56 167 LEU A C 1
ATOM 1351 O O . LEU A 1 167 ? 0.407 -1.502 3.909 1.00 94.56 167 LEU A O 1
ATOM 1355 N N . ILE A 1 168 ? 1.123 -2.218 1.908 1.00 93.56 168 ILE A N 1
ATOM 1356 C CA . ILE A 1 168 ? 0.219 -3.379 1.853 1.00 93.56 168 ILE A CA 1
ATOM 1357 C C . ILE A 1 168 ? 0.503 -4.339 3.010 1.00 93.56 168 ILE A C 1
ATOM 1359 O O . ILE A 1 168 ? -0.427 -4.821 3.667 1.00 93.56 168 ILE A O 1
ATOM 1363 N N . LEU A 1 169 ? 1.781 -4.601 3.289 1.00 92.00 169 LEU A N 1
ATOM 1364 C CA . LEU A 1 169 ? 2.194 -5.461 4.390 1.00 92.00 169 LEU A CA 1
ATOM 1365 C C . LEU A 1 169 ? 1.748 -4.883 5.739 1.00 92.00 169 LEU A C 1
ATOM 1367 O O . LEU A 1 169 ? 1.220 -5.615 6.579 1.00 92.00 169 LEU A O 1
ATOM 1371 N N . ASP A 1 170 ? 1.885 -3.577 5.938 1.00 90.31 170 ASP A N 1
ATOM 1372 C CA . ASP A 1 170 ? 1.457 -2.902 7.162 1.00 90.31 170 ASP A CA 1
ATOM 1373 C C . ASP A 1 170 ? -0.082 -2.867 7.321 1.00 90.31 170 ASP A C 1
ATOM 1375 O O . ASP A 1 170 ? -0.619 -3.146 8.398 1.00 90.31 170 ASP A O 1
ATOM 1379 N N . ILE A 1 171 ? -0.825 -2.636 6.233 1.00 90.12 171 ILE A N 1
ATOM 1380 C CA . ILE A 1 171 ? -2.297 -2.720 6.207 1.00 90.12 171 ILE A CA 1
ATOM 1381 C C . ILE A 1 171 ? -2.775 -4.133 6.572 1.00 90.12 171 ILE A C 1
ATOM 1383 O O . ILE A 1 171 ? -3.701 -4.288 7.374 1.00 90.12 171 ILE A O 1
ATOM 1387 N N . SER A 1 172 ? -2.125 -5.171 6.036 1.00 84.62 172 SER A N 1
ATOM 1388 C CA . SER A 1 172 ? -2.505 -6.567 6.293 1.00 84.62 172 SER A CA 1
ATOM 1389 C C . SER A 1 172 ? -2.383 -6.951 7.773 1.00 84.62 172 SER A C 1
ATOM 1391 O O . SER A 1 172 ? -3.231 -7.668 8.307 1.00 84.62 172 SER A O 1
ATOM 1393 N N . LYS A 1 173 ? -1.377 -6.411 8.475 1.00 81.00 173 LYS A N 1
ATOM 1394 C CA . LYS A 1 173 ? -1.186 -6.614 9.918 1.00 81.00 173 LYS A CA 1
ATOM 1395 C C . LYS A 1 173 ? -2.277 -5.925 10.742 1.00 81.00 173 LYS A C 1
ATOM 1397 O O . LYS A 1 173 ? -2.731 -6.479 11.742 1.00 81.00 173 LYS A O 1
ATOM 1402 N N . ALA A 1 174 ? -2.729 -4.745 10.320 1.00 77.50 174 ALA A N 1
ATOM 1403 C CA . ALA A 1 174 ? -3.742 -3.966 11.034 1.00 77.50 174 ALA A CA 1
ATOM 1404 C C . ALA A 1 174 ? -5.157 -4.583 10.975 1.00 77.50 174 ALA A C 1
ATOM 1406 O O . ALA A 1 174 ? -5.984 -4.333 11.855 1.00 77.50 174 ALA A O 1
ATOM 1407 N N . GLN A 1 175 ? -5.438 -5.428 9.977 1.00 67.06 175 GLN A N 1
ATOM 1408 C CA . GLN A 1 175 ? -6.777 -5.956 9.692 1.00 67.06 175 GLN A CA 1
ATOM 1409 C C . GLN A 1 175 ? -7.344 -6.906 10.771 1.00 67.06 175 GLN A C 1
ATOM 1411 O O . GLN A 1 175 ? -8.556 -7.109 10.838 1.00 67.06 175 GLN A O 1
ATOM 1416 N N . TYR A 1 176 ? -6.507 -7.452 11.659 1.00 60.31 176 TYR A N 1
ATOM 1417 C CA . TYR A 1 176 ? -6.935 -8.385 12.715 1.00 60.31 176 TYR A CA 1
ATOM 1418 C C . TYR A 1 176 ? -7.422 -7.704 14.010 1.00 60.31 176 TYR A C 1
ATOM 1420 O O . TYR A 1 176 ? -8.025 -8.355 14.862 1.00 60.31 176 TYR A O 1
ATOM 1428 N N . GLY A 1 177 ? -7.200 -6.395 14.173 1.00 70.62 177 GLY A N 1
ATOM 1429 C CA . GLY A 1 177 ? -7.533 -5.653 15.398 1.00 70.62 177 GLY A CA 1
ATOM 1430 C C . GLY A 1 177 ? -9.033 -5.512 15.733 1.00 70.62 177 GLY A C 1
ATOM 1431 O O . GLY A 1 177 ? -9.395 -5.685 16.902 1.00 70.62 177 GLY A O 1
ATOM 1432 N N . PRO A 1 178 ? -9.932 -5.224 14.767 1.00 77.12 178 PRO A N 1
ATOM 1433 C CA . PRO A 1 178 ? -11.327 -4.879 15.067 1.00 77.12 178 PRO A CA 1
ATOM 1434 C C . PRO A 1 178 ? -12.139 -5.977 15.770 1.00 77.12 178 PRO A C 1
ATOM 1436 O O . PRO A 1 178 ? -12.976 -5.689 16.626 1.00 77.12 178 PRO A O 1
ATOM 1439 N N . THR A 1 179 ? -11.899 -7.249 15.441 1.00 79.69 179 THR A N 1
ATOM 1440 C CA . THR A 1 179 ? -12.648 -8.376 16.024 1.00 79.69 179 THR A CA 1
ATOM 1441 C C . THR A 1 179 ? -12.246 -8.647 17.473 1.00 79.69 179 THR A C 1
ATOM 1443 O O . THR A 1 179 ? -13.104 -8.979 18.292 1.00 79.69 179 THR A O 1
ATOM 1446 N N . LEU A 1 180 ? -10.968 -8.460 17.815 1.00 85.75 180 LEU A N 1
ATOM 1447 C CA . LEU A 1 180 ? -10.473 -8.589 19.184 1.00 85.75 180 LEU A CA 1
ATOM 1448 C C . LEU A 1 180 ? -11.039 -7.480 20.080 1.00 85.75 180 LEU A C 1
ATOM 1450 O O . LEU A 1 180 ? -11.540 -7.766 21.166 1.00 85.75 180 LEU A O 1
ATOM 1454 N N . ILE A 1 181 ? -11.028 -6.233 19.599 1.00 88.56 181 ILE A N 1
ATOM 1455 C CA . ILE A 1 181 ? -11.590 -5.082 20.320 1.00 88.56 181 ILE A CA 1
ATOM 1456 C C . ILE A 1 181 ? -13.080 -5.296 20.603 1.00 88.56 181 ILE A C 1
ATOM 1458 O O . ILE A 1 181 ? -13.521 -5.097 21.734 1.00 88.56 181 ILE A O 1
ATOM 1462 N N . ALA A 1 182 ? -13.850 -5.771 19.618 1.00 88.12 182 ALA A N 1
ATOM 1463 C CA . ALA A 1 182 ? -15.269 -6.065 19.806 1.00 88.12 182 ALA A CA 1
ATOM 1464 C C . ALA A 1 182 ? -15.519 -7.123 20.899 1.00 88.12 182 ALA A C 1
ATOM 1466 O O . ALA A 1 182 ? -16.458 -6.982 21.683 1.00 88.12 182 ALA A O 1
ATOM 1467 N N . ARG A 1 183 ? -14.667 -8.156 20.996 1.00 90.31 183 ARG A N 1
ATOM 1468 C CA . ARG A 1 183 ? -14.747 -9.165 22.068 1.00 90.31 183 ARG A CA 1
ATOM 1469 C C . ARG A 1 183 ? -14.447 -8.562 23.439 1.00 90.31 183 ARG A C 1
ATOM 1471 O O . ARG A 1 183 ? -15.172 -8.849 24.381 1.00 90.31 183 ARG A O 1
ATOM 1478 N N . ILE A 1 184 ? -13.434 -7.699 23.547 1.00 92.94 184 ILE A N 1
ATOM 1479 C CA . ILE A 1 184 ? -13.104 -7.022 24.812 1.00 92.94 184 ILE A CA 1
ATOM 1480 C C . ILE A 1 184 ? -14.251 -6.101 25.249 1.00 92.94 184 ILE A C 1
ATOM 1482 O O . ILE A 1 184 ? -14.646 -6.132 26.412 1.00 92.94 184 ILE A O 1
ATOM 1486 N N . LEU A 1 185 ? -14.828 -5.325 24.325 1.00 94.06 185 LEU A N 1
ATOM 1487 C CA . LEU A 1 185 ? -15.989 -4.472 24.600 1.00 94.06 185 LEU A CA 1
ATOM 1488 C C . LEU A 1 185 ? -17.201 -5.285 25.077 1.00 94.06 185 LEU A C 1
ATOM 1490 O O . LEU A 1 185 ? -17.895 -4.872 26.003 1.00 94.06 185 LEU A O 1
ATOM 1494 N N . PHE A 1 186 ? -17.436 -6.459 24.486 1.00 93.56 186 PHE A N 1
ATOM 1495 C CA . PHE A 1 186 ? -18.483 -7.369 24.945 1.00 93.56 186 PHE A CA 1
ATOM 1496 C C . PHE A 1 186 ? -18.194 -7.914 26.352 1.00 93.56 186 PHE A C 1
ATOM 1498 O O . PHE A 1 186 ? -19.079 -7.903 27.204 1.00 93.56 186 PHE A O 1
ATOM 1505 N N . SER A 1 187 ? -16.955 -8.316 26.642 1.00 94.56 187 SER A N 1
ATOM 1506 C CA . SER A 1 187 ? -16.560 -8.749 27.988 1.00 94.56 187 SER A CA 1
ATOM 1507 C C . SER A 1 187 ? -16.720 -7.638 29.029 1.00 94.56 187 SER A C 1
ATOM 1509 O O . SER A 1 187 ? -17.180 -7.909 30.134 1.00 94.56 187 SER A O 1
ATOM 1511 N N . LEU A 1 188 ? -16.403 -6.385 28.682 1.00 95.44 188 LEU A N 1
ATOM 1512 C CA . LEU A 1 188 ? -16.646 -5.218 29.539 1.00 95.44 188 LEU A CA 1
ATOM 1513 C C . LEU A 1 188 ? -18.134 -5.015 29.829 1.00 95.44 188 LEU A C 1
ATOM 1515 O O . LEU A 1 188 ? -18.493 -4.702 30.960 1.00 95.44 188 LEU A O 1
ATOM 1519 N N . LEU A 1 189 ? -18.995 -5.219 28.830 1.00 95.31 189 LEU A N 1
ATOM 1520 C CA . LEU A 1 189 ? -20.446 -5.151 28.995 1.00 95.31 189 LEU A CA 1
ATOM 1521 C C . LEU A 1 189 ? -20.957 -6.209 29.976 1.00 95.31 189 LEU A C 1
ATOM 1523 O O . LEU A 1 189 ? -21.714 -5.892 30.891 1.00 95.31 189 LEU A O 1
ATOM 1527 N N . VAL A 1 190 ? -20.505 -7.453 29.817 1.00 94.69 190 VAL A N 1
ATOM 1528 C CA . VAL A 1 190 ? -20.836 -8.557 30.728 1.00 94.69 190 VAL A CA 1
ATOM 1529 C C . VAL A 1 190 ? -20.331 -8.248 32.139 1.00 94.69 190 VAL A C 1
ATOM 1531 O O . VAL A 1 190 ? -21.093 -8.341 33.099 1.00 94.69 190 VAL A O 1
ATOM 1534 N N . LEU A 1 191 ? -19.078 -7.811 32.274 1.00 95.06 191 LEU A N 1
ATOM 1535 C CA . LEU A 1 191 ? -18.477 -7.485 33.566 1.00 95.06 191 LEU A CA 1
ATOM 1536 C C . LEU A 1 191 ? -19.196 -6.320 34.262 1.00 95.06 191 LEU A C 1
ATOM 1538 O O . LEU A 1 191 ? -19.395 -6.358 35.471 1.00 95.06 191 LEU A O 1
ATOM 1542 N N . PHE A 1 192 ? -19.641 -5.315 33.510 1.00 94.00 192 PHE A N 1
ATOM 1543 C CA . PHE A 1 192 ? -20.444 -4.216 34.037 1.00 94.00 192 PHE A CA 1
ATOM 1544 C C . PHE A 1 192 ? -21.798 -4.711 34.574 1.00 94.00 192 PHE A C 1
ATOM 1546 O O . PHE A 1 192 ? -22.180 -4.387 35.699 1.00 94.00 192 PHE A O 1
ATOM 1553 N N . LEU A 1 193 ? -22.509 -5.548 33.813 1.00 90.81 193 LEU A N 1
ATOM 1554 C CA . LEU A 1 193 ? -23.823 -6.057 34.216 1.00 90.81 193 LEU A CA 1
ATOM 1555 C C . LEU A 1 193 ? -23.745 -6.984 35.433 1.00 90.81 193 LEU A C 1
ATOM 1557 O O . LEU A 1 193 ? -24.465 -6.787 36.410 1.00 90.81 193 LEU A O 1
ATOM 1561 N N . PHE A 1 194 ? -22.852 -7.970 35.409 1.00 89.56 194 PHE A N 1
ATOM 1562 C CA . PHE A 1 194 ? -22.764 -8.968 36.478 1.00 89.56 194 PHE A CA 1
ATOM 1563 C C . PHE A 1 194 ? -21.904 -8.528 37.660 1.00 89.56 194 PHE A C 1
ATOM 1565 O O . PHE A 1 194 ? -22.119 -8.991 38.775 1.00 89.56 194 PHE A O 1
ATOM 1572 N N . GLY A 1 195 ? -20.930 -7.651 37.438 1.00 89.06 195 GLY A N 1
ATOM 1573 C CA . GLY A 1 195 ? -19.994 -7.226 38.472 1.00 89.06 195 GLY A CA 1
ATOM 1574 C C . GLY A 1 195 ? -20.358 -5.913 39.154 1.00 89.06 195 GLY A C 1
ATOM 1575 O O . GLY A 1 195 ? -19.904 -5.677 40.266 1.00 89.06 195 GLY A O 1
ATOM 1576 N N . ILE A 1 196 ? -21.182 -5.064 38.530 1.00 91.00 196 ILE A N 1
ATOM 1577 C CA . ILE A 1 196 ? -21.561 -3.754 39.085 1.00 91.00 196 ILE A CA 1
ATOM 1578 C C . ILE A 1 196 ? -23.071 -3.685 39.292 1.00 91.00 196 ILE A C 1
ATOM 1580 O O . ILE A 1 196 ? -23.532 -3.533 40.421 1.00 91.00 196 ILE A O 1
ATOM 1584 N N . ILE A 1 197 ? -23.851 -3.842 38.220 1.00 88.00 197 ILE A N 1
ATOM 1585 C CA . ILE A 1 197 ? -25.313 -3.692 38.269 1.00 88.00 197 ILE A CA 1
ATOM 1586 C C . ILE A 1 197 ? -25.939 -4.764 39.162 1.00 88.00 197 ILE A C 1
ATOM 1588 O O . ILE A 1 197 ? -26.738 -4.434 40.038 1.00 88.00 197 ILE A O 1
ATOM 1592 N N . TYR A 1 198 ? -25.537 -6.025 38.998 1.00 84.94 198 TYR A N 1
ATOM 1593 C CA . TYR A 1 198 ? -26.078 -7.128 39.786 1.00 84.94 198 TYR A CA 1
ATOM 1594 C C . TYR A 1 198 ? -25.797 -6.975 41.297 1.00 84.94 198 TYR A C 1
ATOM 1596 O O . TYR A 1 198 ? -26.768 -6.927 42.049 1.00 84.94 198 TYR A O 1
ATOM 1604 N N . PRO A 1 199 ? -24.557 -6.766 41.789 1.00 85.06 199 PRO A N 1
ATOM 1605 C CA . PRO A 1 199 ? -24.305 -6.539 43.216 1.00 85.06 199 PRO A CA 1
ATOM 1606 C C . PRO A 1 199 ? -25.001 -5.292 43.777 1.00 85.06 199 PRO A C 1
ATOM 1608 O O . PRO A 1 199 ? -25.584 -5.349 44.858 1.00 85.06 199 PRO A O 1
ATOM 1611 N N . ILE A 1 200 ? -25.006 -4.173 43.038 1.00 84.69 200 ILE A N 1
ATOM 1612 C CA . ILE A 1 200 ? -25.677 -2.943 43.491 1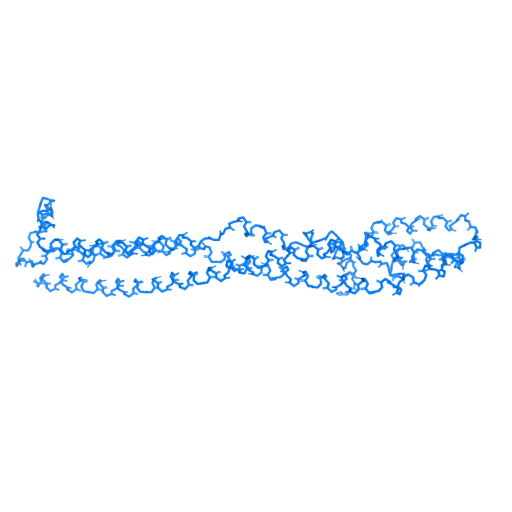.00 84.69 200 ILE A CA 1
ATOM 1613 C C . ILE A 1 200 ? -27.193 -3.149 43.579 1.00 84.69 200 ILE A C 1
ATOM 1615 O O . ILE A 1 200 ? -27.839 -2.556 44.447 1.00 84.69 200 ILE A O 1
ATOM 1619 N N . SER A 1 201 ? -27.781 -4.008 42.739 1.00 80.94 201 SER A N 1
ATOM 1620 C CA . SER A 1 201 ? -29.220 -4.295 42.763 1.00 80.94 201 SER A CA 1
ATOM 1621 C C . SER A 1 201 ? -29.697 -4.839 44.117 1.00 80.94 201 SER A C 1
ATOM 1623 O O . SER A 1 201 ? -30.790 -4.463 44.541 1.00 80.94 201 SER A O 1
ATOM 1625 N N . PHE A 1 202 ? -28.845 -5.553 44.864 1.00 77.12 202 PHE A N 1
ATOM 1626 C CA . PHE A 1 202 ? -29.172 -6.109 46.185 1.00 77.12 202 PHE A CA 1
ATOM 1627 C C . PHE A 1 202 ? -29.042 -5.118 47.353 1.00 77.12 202 PHE A C 1
ATOM 1629 O O . PHE A 1 202 ? -29.550 -5.393 48.433 1.00 77.12 202 PHE A O 1
ATOM 1636 N N . LEU A 1 203 ? -28.393 -3.960 47.173 1.00 79.12 203 LEU A N 1
ATOM 1637 C CA . LEU A 1 203 ? -28.153 -3.009 48.270 1.00 79.12 203 LEU A CA 1
ATOM 1638 C C . LEU A 1 203 ? -29.344 -2.059 48.530 1.00 79.12 203 LEU A C 1
ATOM 1640 O O . LEU A 1 203 ? -29.831 -1.444 47.584 1.00 79.12 203 LEU A O 1
ATOM 1644 N N . PRO A 1 204 ? -29.772 -1.806 49.777 1.00 74.81 204 PRO A N 1
ATOM 1645 C CA . PRO A 1 204 ? -29.297 -2.417 51.013 1.00 74.81 204 PRO A CA 1
ATOM 1646 C C . PRO A 1 204 ? -29.882 -3.824 51.209 1.00 74.81 204 PRO A C 1
ATOM 1648 O O . PRO A 1 204 ? -31.088 -4.029 51.087 1.00 74.81 204 PRO A O 1
ATOM 1651 N N . THR A 1 205 ? -29.023 -4.780 51.559 1.00 69.06 205 THR A N 1
ATOM 1652 C CA . THR A 1 205 ? -29.430 -6.144 51.913 1.00 69.06 205 THR A CA 1
ATOM 1653 C C . THR A 1 205 ? -29.875 -6.233 53.378 1.00 69.06 205 THR A C 1
ATOM 1655 O O . THR A 1 205 ? -29.167 -5.717 54.253 1.00 69.06 205 THR A O 1
ATOM 1658 N N . PRO A 1 206 ? -30.999 -6.918 53.675 1.00 69.62 206 PRO A N 1
ATOM 1659 C CA . PRO A 1 206 ? -31.351 -7.311 55.038 1.00 69.62 206 PRO A CA 1
ATOM 1660 C C . PRO A 1 206 ? -30.352 -8.346 55.591 1.00 69.62 206 PRO A C 1
ATOM 1662 O O . PRO A 1 206 ? -29.621 -8.993 54.843 1.00 69.62 206 PRO A O 1
ATOM 1665 N N . THR A 1 207 ? -30.318 -8.514 56.916 1.00 59.62 207 THR A N 1
ATOM 1666 C CA . THR A 1 207 ? -29.324 -9.318 57.661 1.00 59.62 207 THR A CA 1
ATOM 1667 C C . THR A 1 207 ? -29.248 -10.795 57.251 1.00 59.62 207 THR A C 1
ATOM 1669 O O . THR A 1 207 ? -28.194 -11.409 57.418 1.00 59.62 207 THR A O 1
ATOM 1672 N N . TYR A 1 208 ? -30.322 -11.345 56.678 1.00 62.97 208 TYR A N 1
ATOM 1673 C CA . TYR A 1 208 ? -30.386 -12.688 56.096 1.00 62.97 208 TYR A CA 1
ATOM 1674 C C . TYR A 1 208 ? -31.077 -12.605 54.728 1.00 62.97 208 TYR A C 1
ATOM 1676 O O . TYR A 1 208 ? -32.306 -12.565 54.676 1.00 62.97 208 TYR A O 1
ATOM 1684 N N . PRO A 1 209 ? -30.325 -12.494 53.621 1.00 62.44 209 PRO A N 1
ATOM 1685 C CA . PRO A 1 209 ? -30.928 -12.421 52.301 1.00 62.44 209 PRO A CA 1
ATOM 1686 C C . PRO A 1 209 ? -31.470 -13.797 51.899 1.00 62.44 209 PRO A C 1
ATOM 1688 O O . PRO A 1 209 ? -30.698 -14.738 51.715 1.00 62.44 209 PRO A O 1
ATOM 1691 N N . ASP A 1 210 ? -32.786 -13.903 51.715 1.00 61.78 210 ASP A N 1
ATOM 1692 C CA . ASP A 1 210 ? -33.363 -14.985 50.920 1.00 61.78 210 ASP A CA 1
ATOM 1693 C C . ASP A 1 210 ? -32.994 -14.728 49.457 1.00 61.78 210 ASP A C 1
ATOM 1695 O O . ASP A 1 210 ? -33.567 -13.866 48.787 1.00 61.78 210 ASP A O 1
ATOM 1699 N N . LEU A 1 211 ? -31.994 -15.459 48.961 1.00 62.56 211 LEU A N 1
ATOM 1700 C CA . LEU A 1 211 ? -31.581 -15.466 47.556 1.00 62.56 211 LEU A CA 1
ATOM 1701 C C . LEU A 1 211 ? -32.635 -16.204 46.712 1.00 62.56 211 LEU A C 1
ATOM 1703 O O . LEU A 1 211 ? -32.379 -17.265 46.149 1.00 62.56 211 LEU A O 1
ATOM 1707 N N . SER A 1 212 ? -33.844 -15.653 46.654 1.00 63.72 212 SER A N 1
ATOM 1708 C CA . SER A 1 212 ? -34.911 -16.111 45.770 1.00 63.72 212 SER A CA 1
ATOM 1709 C C . SER A 1 212 ? -34.952 -15.219 44.528 1.00 63.72 212 SER A C 1
ATOM 1711 O O . SER A 1 212 ? -34.938 -13.992 44.613 1.00 63.72 212 SER A O 1
ATOM 1713 N N . PHE A 1 213 ? -34.929 -15.837 43.346 1.00 59.44 213 PHE A N 1
ATOM 1714 C CA . PHE A 1 213 ? -35.000 -15.115 42.079 1.00 59.44 213 PHE A CA 1
ATOM 1715 C C . PHE A 1 213 ? -36.474 -14.945 41.699 1.00 59.44 213 PHE A C 1
ATOM 1717 O O . PHE A 1 213 ? -37.048 -15.816 41.051 1.00 59.44 213 PHE A O 1
ATOM 1724 N N . ASP A 1 214 ? -37.096 -13.848 42.139 1.00 67.12 214 ASP A N 1
ATOM 1725 C CA . ASP A 1 214 ? -38.453 -13.471 41.729 1.00 67.12 214 ASP A CA 1
ATOM 1726 C C . ASP A 1 214 ? -38.393 -12.401 40.615 1.00 67.12 214 ASP A C 1
ATOM 1728 O O . ASP A 1 214 ? -38.067 -11.237 40.884 1.00 67.12 214 ASP A O 1
ATOM 1732 N N . PRO A 1 215 ? -38.705 -12.752 39.350 1.00 64.88 215 PRO A N 1
ATOM 1733 C CA . PRO A 1 215 ? -38.660 -11.817 38.224 1.00 64.88 215 PRO A CA 1
ATOM 1734 C C . PRO A 1 215 ? -39.600 -10.614 38.382 1.00 64.88 215 PRO A C 1
ATOM 1736 O O . PRO A 1 215 ? -39.349 -9.556 37.804 1.00 64.88 215 PRO A O 1
ATOM 1739 N N . SER A 1 216 ? -40.679 -10.752 39.160 1.00 66.88 216 SER A N 1
ATOM 1740 C CA . SER A 1 216 ? -41.663 -9.684 39.363 1.00 66.88 216 SER A CA 1
ATOM 1741 C C . SER A 1 216 ? -41.115 -8.558 40.248 1.00 66.88 216 SER A C 1
ATOM 1743 O O . SER A 1 216 ? -41.294 -7.375 39.944 1.00 66.88 216 SER A O 1
ATOM 1745 N N . GLN A 1 217 ? -40.344 -8.913 41.279 1.00 64.19 217 GLN A N 1
ATOM 1746 C CA . GLN A 1 217 ? -39.669 -7.959 42.160 1.00 64.19 217 GLN A CA 1
ATOM 1747 C C . GLN A 1 217 ? -38.583 -7.175 41.422 1.00 64.19 217 GLN A C 1
ATOM 1749 O O . GLN A 1 217 ? -38.363 -6.002 41.717 1.00 64.19 217 GLN A O 1
ATOM 1754 N N . PHE A 1 218 ? -37.957 -7.779 40.408 1.00 62.50 218 PHE A N 1
ATOM 1755 C CA . PHE A 1 218 ? -36.961 -7.110 39.574 1.00 62.50 218 PHE A CA 1
ATOM 1756 C C . PHE A 1 218 ? -37.558 -5.941 38.772 1.00 62.50 218 PHE A C 1
ATOM 1758 O O . PHE A 1 218 ? -36.960 -4.868 38.698 1.00 62.50 218 PHE A O 1
ATOM 1765 N N . ILE A 1 219 ? -38.765 -6.108 38.217 1.00 64.56 219 ILE A N 1
ATOM 1766 C CA . ILE A 1 219 ? -39.454 -5.061 37.441 1.00 64.56 219 ILE A CA 1
ATOM 1767 C C . ILE A 1 219 ? -39.911 -3.912 38.352 1.00 64.56 219 ILE A C 1
ATOM 1769 O O . ILE A 1 219 ? -39.703 -2.742 38.024 1.00 64.56 219 ILE A O 1
ATOM 1773 N N . PHE A 1 220 ? -40.473 -4.219 39.525 1.00 64.50 220 PHE A N 1
ATOM 1774 C CA . PHE A 1 220 ? -40.847 -3.196 40.510 1.00 64.50 220 PHE A CA 1
ATOM 1775 C C . PHE A 1 220 ? -39.626 -2.460 41.081 1.00 64.50 220 PHE A C 1
ATOM 1777 O O . PHE A 1 220 ? -39.662 -1.240 41.248 1.00 64.50 220 PHE A O 1
ATOM 1784 N N . ALA A 1 221 ? -38.515 -3.164 41.311 1.00 64.25 221 ALA A N 1
ATOM 1785 C CA . ALA A 1 221 ? -37.255 -2.554 41.721 1.00 64.25 221 ALA A CA 1
ATOM 1786 C C . ALA A 1 221 ? -36.669 -1.646 40.625 1.00 64.25 221 ALA A C 1
ATOM 1788 O O . ALA A 1 221 ? -36.135 -0.584 40.953 1.00 64.25 221 ALA A O 1
ATOM 1789 N N . ALA A 1 222 ? -36.817 -2.001 39.343 1.00 61.38 222 ALA A N 1
ATOM 1790 C CA . ALA A 1 222 ? -36.402 -1.171 38.209 1.00 61.38 222 ALA A CA 1
ATOM 1791 C C . ALA A 1 222 ? -37.204 0.143 38.091 1.00 61.38 222 ALA A C 1
ATOM 1793 O O . ALA A 1 222 ? -36.643 1.157 37.680 1.00 61.38 222 ALA A O 1
ATOM 1794 N N . LEU A 1 223 ? -38.479 0.150 38.500 1.00 66.62 223 LEU A N 1
ATOM 1795 C CA . LEU A 1 223 ? -39.356 1.335 38.535 1.00 66.62 223 LEU A CA 1
ATOM 1796 C C . LEU A 1 223 ? -39.188 2.210 39.795 1.00 66.62 223 LEU A C 1
ATOM 1798 O O . LEU A 1 223 ? -39.787 3.280 39.888 1.00 66.62 223 LEU A O 1
ATOM 1802 N N . SER A 1 224 ? -38.369 1.791 40.762 1.00 77.25 224 SER A N 1
ATOM 1803 C CA . SER A 1 224 ? -37.995 2.623 41.914 1.00 77.25 224 SER A CA 1
ATOM 1804 C C . SER A 1 224 ? -36.978 3.709 41.523 1.00 77.25 224 SER A C 1
ATOM 1806 O O . SER A 1 224 ? -36.274 3.567 40.527 1.00 77.25 224 SER A O 1
ATOM 1808 N N . LEU A 1 225 ? -36.815 4.767 42.332 1.00 76.69 225 LEU A N 1
ATOM 1809 C CA . LEU A 1 225 ? -35.793 5.812 42.107 1.00 76.69 225 LEU A CA 1
ATOM 1810 C C . LEU A 1 225 ? -34.383 5.217 41.910 1.00 76.69 225 LEU A C 1
ATOM 1812 O O . LEU A 1 225 ? -33.628 5.649 41.039 1.00 76.69 225 LEU A O 1
ATOM 1816 N N . LYS A 1 226 ? -34.044 4.190 42.701 1.00 79.88 226 LYS A N 1
ATOM 1817 C CA . LYS A 1 226 ? -32.782 3.449 42.592 1.00 79.88 226 LYS A CA 1
ATOM 1818 C C . LYS A 1 226 ? -32.684 2.727 41.248 1.00 79.88 226 LYS A C 1
ATOM 1820 O O . LYS A 1 226 ? -31.659 2.827 40.580 1.00 79.88 226 LYS A O 1
ATOM 1825 N N . GLY A 1 227 ? -33.740 2.014 40.859 1.00 79.06 227 GLY A N 1
ATOM 1826 C CA . GLY A 1 227 ? -33.819 1.313 39.580 1.00 79.06 227 GLY A CA 1
ATOM 1827 C C . GLY A 1 227 ? -33.696 2.258 38.391 1.00 79.06 227 GLY A C 1
ATOM 1828 O O . GLY A 1 227 ? -32.901 1.999 37.493 1.00 79.06 227 GLY A O 1
ATOM 1829 N N . PHE A 1 228 ? -34.379 3.401 38.439 1.00 83.31 228 PHE A N 1
ATOM 1830 C CA . PHE A 1 228 ? -34.302 4.440 37.417 1.00 83.31 228 PHE A CA 1
ATOM 1831 C C . PHE A 1 228 ? -32.872 4.969 37.237 1.00 83.31 228 PHE A C 1
ATOM 1833 O O . PHE A 1 228 ? -32.376 5.030 36.112 1.00 83.31 228 PHE A O 1
ATOM 1840 N N . LEU A 1 229 ? -32.173 5.287 38.335 1.00 86.00 229 LEU A N 1
ATOM 1841 C CA . LEU A 1 229 ? -30.765 5.697 38.284 1.00 86.00 229 LEU A CA 1
ATOM 1842 C C . LEU A 1 229 ? -29.878 4.596 37.689 1.00 86.00 229 LEU A C 1
ATOM 1844 O O . LEU A 1 229 ? -29.034 4.873 36.837 1.00 86.00 229 LEU A O 1
ATOM 1848 N N . LEU A 1 230 ? -30.092 3.343 38.097 1.00 85.62 230 LEU A N 1
ATOM 1849 C CA . LEU A 1 230 ? -29.309 2.205 37.622 1.00 85.62 230 LEU A CA 1
ATOM 1850 C C . LEU A 1 230 ? -29.515 1.945 36.122 1.00 85.62 230 LEU A C 1
ATOM 1852 O O . LEU A 1 230 ? -28.550 1.704 35.393 1.00 85.62 230 LEU A O 1
ATOM 1856 N N . VAL A 1 231 ? -30.762 2.032 35.651 1.00 87.00 231 VAL A N 1
ATOM 1857 C CA . VAL A 1 231 ? -31.125 1.935 34.232 1.00 87.00 231 VAL A CA 1
ATOM 1858 C C . VAL A 1 231 ? -30.498 3.084 33.450 1.00 87.00 231 VAL A C 1
ATOM 1860 O O . VAL A 1 231 ? -29.930 2.840 32.390 1.00 87.00 231 VAL A O 1
ATOM 1863 N N . GLY A 1 232 ? -30.522 4.309 33.983 1.00 89.94 232 GLY A N 1
ATOM 1864 C CA . GLY A 1 232 ? -29.881 5.469 33.364 1.00 89.94 232 GLY A CA 1
ATOM 1865 C C . GLY A 1 232 ? -28.377 5.269 33.159 1.00 89.94 232 GLY A C 1
ATOM 1866 O O . GLY A 1 232 ? -27.878 5.416 32.043 1.00 89.94 232 GLY A O 1
ATOM 1867 N N . VAL A 1 233 ? -27.654 4.855 34.205 1.00 90.88 233 VAL A N 1
ATOM 1868 C CA . VAL A 1 233 ? -26.209 4.573 34.110 1.00 90.88 233 VAL A CA 1
ATOM 1869 C C . VAL A 1 233 ? -25.937 3.415 33.145 1.00 90.88 233 VAL A C 1
ATOM 1871 O O . VAL A 1 233 ? -25.017 3.493 32.330 1.00 90.88 233 VAL A O 1
ATOM 1874 N N . THR A 1 234 ? -26.765 2.370 33.179 1.00 92.19 234 THR A N 1
ATOM 1875 C CA . THR A 1 234 ? -26.654 1.230 32.259 1.00 92.19 234 THR A CA 1
ATOM 1876 C C . THR A 1 234 ? -26.855 1.666 30.810 1.00 92.19 234 THR A C 1
ATOM 1878 O O . THR A 1 234 ? -26.046 1.318 29.955 1.00 92.19 234 THR A O 1
ATOM 1881 N N . ALA A 1 235 ? -27.872 2.480 30.522 1.00 93.50 235 ALA A N 1
ATOM 1882 C CA . ALA A 1 235 ? -28.145 2.991 29.182 1.00 93.50 235 ALA A CA 1
ATOM 1883 C C . ALA A 1 235 ? -26.982 3.837 28.641 1.00 93.50 235 ALA A C 1
ATOM 1885 O O . ALA A 1 235 ? -26.572 3.651 27.494 1.00 93.50 235 ALA A O 1
ATOM 1886 N N . ILE A 1 236 ? -26.398 4.708 29.474 1.00 94.56 236 ILE A N 1
ATOM 1887 C CA . ILE A 1 236 ? -25.210 5.496 29.111 1.00 94.56 236 ILE A CA 1
ATOM 1888 C C . ILE A 1 236 ? -24.028 4.571 28.798 1.00 94.56 236 ILE A C 1
ATOM 1890 O O . ILE A 1 236 ? -23.365 4.741 27.775 1.00 94.56 236 ILE A O 1
ATOM 1894 N N . PHE A 1 237 ? -23.776 3.567 29.640 1.00 94.62 237 PHE A N 1
ATOM 1895 C CA . PHE A 1 237 ? -22.679 2.626 29.426 1.00 94.62 237 PHE A CA 1
ATOM 1896 C C . PHE A 1 237 ? -22.862 1.812 28.135 1.00 94.62 237 PHE A C 1
ATOM 1898 O O . PHE A 1 237 ? -21.937 1.714 27.327 1.00 94.62 237 PHE A O 1
ATOM 1905 N N . PHE A 1 238 ? -24.071 1.301 27.881 1.00 95.44 238 PHE A N 1
ATOM 1906 C CA . PHE A 1 238 ? -24.418 0.629 26.625 1.00 95.44 238 PHE A CA 1
ATOM 1907 C C . PHE A 1 238 ? -24.198 1.530 25.412 1.00 95.44 238 PHE A C 1
ATOM 1909 O O . PHE A 1 238 ? -23.627 1.083 24.417 1.00 95.44 238 PHE A O 1
ATOM 1916 N N . TYR A 1 239 ? -24.622 2.793 25.492 1.00 95.75 239 TYR A N 1
ATOM 1917 C CA . TYR A 1 239 ? -24.421 3.763 24.421 1.00 95.75 239 TYR A CA 1
ATOM 1918 C C . TYR A 1 239 ? -22.931 3.972 24.121 1.00 95.75 239 TYR A C 1
ATOM 1920 O O . TYR A 1 239 ? -22.527 3.911 22.959 1.00 95.75 239 TYR A O 1
ATOM 1928 N N . ILE A 1 240 ? -22.092 4.130 25.150 1.00 94.19 240 ILE A N 1
ATOM 1929 C CA . ILE A 1 240 ? -20.637 4.270 24.984 1.00 94.19 240 ILE A CA 1
ATOM 1930 C C . ILE A 1 240 ? -20.042 3.026 24.310 1.00 94.19 240 ILE A C 1
ATOM 1932 O O . ILE A 1 240 ? -19.330 3.150 23.312 1.00 94.19 240 ILE A O 1
ATOM 1936 N N . ILE A 1 241 ? -20.362 1.823 24.801 1.00 94.88 241 ILE A N 1
ATOM 1937 C CA . ILE A 1 241 ? -19.888 0.560 24.211 1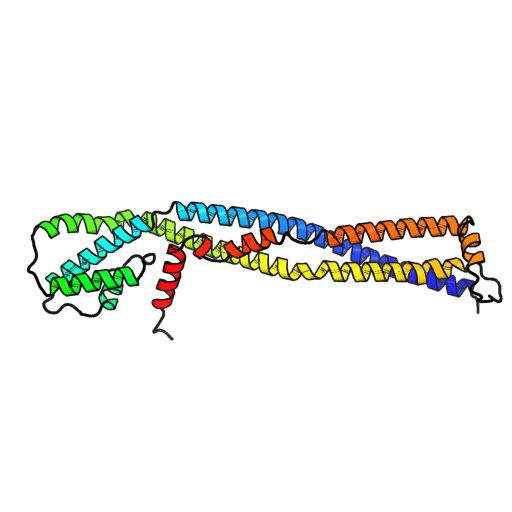.00 94.88 241 ILE A CA 1
ATOM 1938 C C . ILE A 1 241 ? -20.345 0.427 22.752 1.00 94.88 241 ILE A C 1
ATOM 1940 O O . ILE A 1 241 ? -19.562 0.019 21.891 1.00 94.88 241 ILE A O 1
ATOM 1944 N N . PHE A 1 242 ? -21.587 0.807 22.450 1.00 94.12 242 PHE A N 1
ATOM 1945 C CA . PHE A 1 242 ? -22.126 0.797 21.095 1.00 94.12 242 PHE A CA 1
ATOM 1946 C C . PHE A 1 242 ? -21.349 1.735 20.163 1.00 94.12 242 PHE A C 1
ATOM 1948 O O . PHE A 1 242 ? -20.946 1.312 19.077 1.00 94.12 242 PHE A O 1
ATOM 1955 N N . VAL A 1 243 ? -21.088 2.975 20.589 1.00 93.00 243 VAL A N 1
ATOM 1956 C CA . VAL A 1 243 ? -20.304 3.952 19.817 1.00 93.00 243 VAL A CA 1
ATOM 1957 C C . VAL A 1 243 ? -18.882 3.441 19.570 1.00 93.00 243 VAL A C 1
ATOM 1959 O O . VAL A 1 243 ? -18.425 3.457 18.427 1.00 93.00 243 VAL A O 1
ATOM 1962 N N . LEU A 1 244 ? -18.205 2.918 20.598 1.00 92.38 244 LEU A N 1
ATOM 1963 C CA . LEU A 1 244 ? -16.850 2.367 20.474 1.00 92.38 244 LEU A CA 1
ATOM 1964 C C . LEU A 1 244 ? -16.797 1.154 19.535 1.00 92.38 244 LEU A C 1
ATOM 1966 O O . LEU A 1 244 ? -15.894 1.049 18.707 1.00 92.38 244 LEU A O 1
ATOM 1970 N N . ASN A 1 245 ? -17.780 0.256 19.613 1.00 90.94 245 ASN A N 1
ATOM 1971 C CA . ASN A 1 245 ? -17.868 -0.902 18.726 1.00 90.94 245 ASN A CA 1
ATOM 1972 C C . ASN A 1 245 ? -18.163 -0.482 17.277 1.00 90.94 245 ASN A C 1
ATOM 1974 O O . ASN A 1 245 ? -17.563 -1.019 16.346 1.00 90.94 245 ASN A O 1
ATOM 1978 N N . LYS A 1 246 ? -19.048 0.504 17.071 1.00 90.69 246 LYS A N 1
ATOM 1979 C CA . LYS A 1 246 ? -19.324 1.068 15.744 1.00 90.69 246 LYS A CA 1
ATOM 1980 C C . LYS A 1 246 ? -18.057 1.672 15.137 1.00 90.69 246 LYS A C 1
ATOM 1982 O O . LYS A 1 246 ? -17.733 1.346 13.999 1.00 90.69 246 LYS A O 1
ATOM 1987 N N . LEU A 1 247 ? -17.327 2.477 15.911 1.00 88.19 247 LEU A N 1
ATOM 1988 C CA . LEU A 1 247 ? -16.065 3.080 15.483 1.00 88.19 247 LEU A CA 1
ATOM 1989 C C . LEU A 1 247 ? -15.017 2.009 15.167 1.00 88.19 247 LEU A C 1
ATOM 1991 O O . LEU A 1 247 ? -14.403 2.046 14.110 1.00 88.19 247 LEU A O 1
ATOM 1995 N N . SER A 1 248 ? -14.863 0.996 16.022 1.00 87.69 248 SER A N 1
ATOM 1996 C CA . SER A 1 248 ? -13.914 -0.093 15.776 1.00 87.69 248 SER A CA 1
ATOM 1997 C C . SER A 1 248 ? -14.212 -0.854 14.481 1.00 87.69 248 SER A C 1
ATOM 1999 O O . SER A 1 248 ? -13.277 -1.292 13.815 1.00 87.69 248 SER A O 1
ATOM 2001 N N . ARG A 1 249 ? -15.487 -1.039 14.121 1.00 84.31 249 ARG A N 1
ATOM 2002 C CA . ARG A 1 249 ? -15.884 -1.739 12.888 1.00 84.31 249 ARG A CA 1
ATOM 2003 C C . ARG A 1 249 ? -15.695 -0.900 11.629 1.00 84.31 249 ARG A C 1
ATOM 2005 O O . ARG A 1 249 ? -15.538 -1.485 10.563 1.00 84.31 249 ARG A O 1
ATOM 2012 N N . SER A 1 250 ? -15.698 0.430 11.730 1.00 83.81 250 SER A N 1
ATOM 2013 C CA . SER A 1 250 ? -15.423 1.298 10.578 1.00 83.81 250 SER A CA 1
ATOM 2014 C C . SER A 1 250 ? -13.940 1.362 10.198 1.00 83.81 250 SER A C 1
ATOM 2016 O O . SER A 1 250 ? -13.626 1.848 9.119 1.00 83.81 250 SER A O 1
ATOM 2018 N N . LEU A 1 251 ? -13.029 0.848 11.034 1.00 83.94 251 LEU A N 1
ATOM 2019 C CA . LEU A 1 251 ? -11.577 0.828 10.785 1.00 83.94 251 LEU A CA 1
ATOM 2020 C C . LEU A 1 251 ? -11.153 -0.329 9.867 1.00 83.94 251 LEU A C 1
ATOM 2022 O O . LEU A 1 251 ? -10.263 -1.113 10.196 1.00 83.94 251 LEU A O 1
ATOM 2026 N N . VAL A 1 252 ? -11.826 -0.473 8.727 1.00 85.00 252 VAL A N 1
ATOM 2027 C CA . VAL A 1 252 ? -11.527 -1.496 7.721 1.00 85.00 252 VAL A CA 1
ATOM 2028 C C . VAL A 1 252 ? -11.197 -0.800 6.410 1.00 85.00 252 VAL A C 1
ATOM 2030 O O . VAL A 1 252 ? -11.971 0.021 5.927 1.00 85.00 252 VAL A O 1
ATOM 2033 N N . PHE A 1 253 ? -10.039 -1.131 5.840 1.00 85.00 253 PHE A N 1
ATOM 2034 C CA . PHE A 1 253 ? -9.595 -0.547 4.577 1.00 85.00 253 PHE A CA 1
ATOM 2035 C C . PHE A 1 253 ? -10.462 -1.029 3.414 1.00 85.00 253 PHE A C 1
ATOM 2037 O O . PHE A 1 253 ? -10.897 -2.185 3.378 1.00 85.00 253 PHE A O 1
ATOM 2044 N N . ASP A 1 254 ? -10.678 -0.141 2.446 1.00 87.62 254 ASP A N 1
ATOM 2045 C CA . ASP A 1 254 ? -11.376 -0.476 1.213 1.00 87.62 254 ASP A CA 1
ATOM 2046 C C . ASP A 1 254 ? -10.568 -1.513 0.422 1.00 87.62 254 ASP A C 1
ATOM 2048 O O . ASP A 1 254 ? -9.475 -1.238 -0.081 1.00 87.62 254 ASP A O 1
ATOM 2052 N N . LYS A 1 255 ? -11.129 -2.720 0.304 1.00 88.38 255 LYS A N 1
ATOM 2053 C CA . LYS A 1 255 ? -10.509 -3.832 -0.422 1.00 88.38 255 LYS A CA 1
ATOM 2054 C C . LYS A 1 255 ? -10.227 -3.477 -1.879 1.00 88.38 255 LYS A C 1
ATOM 2056 O O . LYS A 1 255 ? -9.233 -3.951 -2.415 1.00 88.38 255 LYS A O 1
ATOM 2061 N N . SER A 1 256 ? -11.066 -2.646 -2.503 1.00 91.44 256 SER A N 1
ATOM 2062 C CA . SER A 1 256 ? -10.878 -2.227 -3.893 1.00 91.44 256 SER A CA 1
ATOM 2063 C C . SER A 1 256 ? -9.594 -1.418 -4.054 1.00 91.44 256 SER A C 1
ATOM 2065 O O . SER A 1 256 ? -8.798 -1.702 -4.944 1.00 91.44 256 SER A O 1
ATOM 2067 N N . LYS A 1 257 ? -9.358 -0.450 -3.162 1.00 91.69 257 LYS A N 1
ATOM 2068 C CA . LYS A 1 257 ? -8.154 0.391 -3.187 1.00 91.69 257 LYS A CA 1
ATOM 2069 C C . LYS A 1 257 ? -6.891 -0.402 -2.864 1.00 91.69 257 LYS A C 1
ATOM 2071 O O . LYS A 1 257 ? -5.864 -0.218 -3.505 1.00 91.69 257 LYS A O 1
ATOM 2076 N N . VAL A 1 258 ? -6.966 -1.317 -1.896 1.00 93.00 258 VAL A N 1
ATOM 2077 C CA . VAL A 1 258 ? -5.833 -2.197 -1.560 1.00 93.00 258 VAL A CA 1
ATOM 2078 C C . VAL A 1 258 ? -5.464 -3.091 -2.746 1.00 93.00 258 VAL A C 1
ATOM 2080 O O . VAL A 1 258 ? -4.283 -3.280 -3.027 1.00 93.00 258 VAL A O 1
ATOM 2083 N N . GLU A 1 259 ? -6.456 -3.618 -3.463 1.00 93.00 259 GLU A N 1
ATOM 2084 C CA . GLU A 1 259 ? -6.219 -4.428 -4.658 1.00 93.00 259 GLU A CA 1
ATOM 2085 C C . GLU A 1 259 ? -5.691 -3.592 -5.832 1.00 93.00 259 GLU A C 1
ATOM 2087 O O . GLU A 1 259 ? -4.823 -4.038 -6.578 1.00 93.00 259 GLU A O 1
ATOM 2092 N N . GLU A 1 260 ? -6.171 -2.359 -5.986 1.00 93.94 260 GLU A N 1
ATOM 2093 C CA . GLU A 1 260 ? -5.631 -1.415 -6.963 1.00 93.94 260 GLU A CA 1
ATOM 2094 C C . GLU A 1 260 ? -4.146 -1.130 -6.705 1.00 93.94 260 GLU A C 1
ATOM 2096 O O . GLU A 1 260 ? -3.336 -1.264 -7.622 1.00 93.94 260 GLU A O 1
ATOM 2101 N N . LEU A 1 261 ? -3.767 -0.836 -5.456 1.00 94.62 261 LEU A N 1
ATOM 2102 C CA . LEU A 1 261 ? -2.365 -0.635 -5.089 1.00 94.62 261 LEU A CA 1
ATOM 2103 C C . LEU A 1 261 ? -1.528 -1.904 -5.318 1.00 94.62 261 LEU A C 1
ATOM 2105 O O . LEU A 1 261 ? -0.408 -1.817 -5.813 1.00 94.62 261 LEU A O 1
ATOM 2109 N N . ARG A 1 262 ? -2.083 -3.087 -5.024 1.00 94.12 262 ARG A N 1
ATOM 2110 C CA . ARG A 1 262 ? -1.412 -4.379 -5.243 1.00 94.12 262 ARG A CA 1
ATOM 2111 C C . ARG A 1 262 ? -1.053 -4.606 -6.710 1.00 94.12 262 ARG A C 1
ATOM 2113 O O . ARG A 1 262 ? 0.021 -5.126 -7.001 1.00 94.12 262 ARG A O 1
ATOM 2120 N N . LYS A 1 263 ? -1.909 -4.194 -7.649 1.00 93.50 263 LYS A N 1
ATOM 2121 C CA . LYS A 1 263 ? -1.589 -4.266 -9.087 1.00 93.50 263 LYS A CA 1
ATOM 2122 C C . LYS A 1 263 ? -0.371 -3.405 -9.432 1.00 93.50 263 LYS A C 1
ATOM 2124 O O . LYS A 1 263 ? 0.479 -3.833 -10.214 1.00 93.50 263 LYS A O 1
ATOM 2129 N N . CYS A 1 264 ? -0.245 -2.245 -8.788 1.00 93.31 264 CYS A N 1
ATOM 2130 C CA . CYS A 1 264 ? 0.893 -1.334 -8.913 1.00 93.31 264 CYS A CA 1
ATOM 2131 C C . CYS A 1 264 ? 2.181 -1.819 -8.217 1.00 93.31 264 CYS A C 1
ATOM 2133 O O . CYS A 1 264 ? 3.172 -1.090 -8.233 1.00 93.31 264 CYS A O 1
ATOM 2135 N N . CYS A 1 265 ? 2.208 -3.019 -7.627 1.00 91.88 265 CYS A N 1
ATOM 2136 C CA . CYS A 1 265 ? 3.440 -3.655 -7.140 1.00 91.88 265 CYS A CA 1
ATOM 2137 C C . CYS A 1 265 ? 4.172 -4.458 -8.228 1.00 91.88 265 CYS A C 1
ATOM 2139 O O . CYS A 1 265 ? 5.281 -4.937 -8.016 1.00 91.88 265 CYS A O 1
ATOM 2141 N N . SER A 1 266 ? 3.571 -4.622 -9.409 1.00 91.00 266 SER A N 1
ATOM 2142 C CA . SER A 1 266 ? 4.215 -5.297 -10.539 1.00 91.00 266 SER A CA 1
ATOM 2143 C C . SER A 1 266 ? 4.845 -4.286 -11.498 1.00 91.00 266 SER A C 1
ATOM 2145 O O . SER A 1 266 ? 4.230 -3.273 -11.823 1.00 91.00 266 SER A O 1
ATOM 2147 N N . LEU A 1 267 ? 6.048 -4.570 -12.011 1.00 91.19 267 LEU A N 1
ATOM 2148 C CA . LEU A 1 267 ? 6.671 -3.742 -13.058 1.00 91.19 267 LEU A CA 1
ATOM 2149 C C . LEU A 1 267 ? 5.835 -3.698 -14.340 1.00 91.19 267 LEU A C 1
ATOM 2151 O O . LEU A 1 267 ? 5.763 -2.659 -14.996 1.00 91.19 267 LEU A O 1
ATOM 2155 N N . GLN A 1 268 ? 5.169 -4.810 -14.658 1.00 90.50 268 GLN A N 1
ATOM 2156 C CA . GLN A 1 268 ? 4.300 -4.937 -15.823 1.00 90.50 268 GLN A CA 1
ATOM 2157 C C . GLN A 1 268 ? 3.167 -3.902 -15.819 1.00 90.50 268 GLN A C 1
ATOM 2159 O O . GLN A 1 268 ? 2.776 -3.422 -16.882 1.00 90.50 268 GLN A O 1
ATOM 2164 N N . ALA A 1 269 ? 2.676 -3.506 -14.639 1.00 90.00 269 ALA A N 1
ATOM 2165 C CA . ALA A 1 269 ? 1.660 -2.464 -14.526 1.00 90.00 269 ALA A CA 1
ATOM 2166 C C . ALA A 1 269 ? 2.147 -1.092 -15.021 1.00 90.00 269 ALA A C 1
ATOM 2168 O O . ALA A 1 269 ? 1.325 -0.277 -15.435 1.00 90.00 269 ALA A O 1
ATOM 2169 N N . TYR A 1 270 ? 3.459 -0.836 -14.993 1.00 92.56 270 TYR A N 1
ATOM 2170 C CA . TYR A 1 270 ? 4.054 0.420 -15.450 1.00 92.56 270 TYR A CA 1
ATOM 2171 C C . TYR A 1 270 ? 4.438 0.371 -16.923 1.00 92.56 270 TYR A C 1
ATOM 2173 O O . TYR A 1 270 ? 4.122 1.301 -17.661 1.00 92.56 270 TYR A O 1
ATOM 2181 N N . SER A 1 271 ? 5.123 -0.692 -17.351 1.00 92.88 271 SER A N 1
ATOM 2182 C CA . SER A 1 271 ? 5.466 -0.924 -18.755 1.00 92.88 271 SER A CA 1
ATOM 2183 C C . SER A 1 271 ? 6.041 -2.321 -18.955 1.00 92.88 271 SER A C 1
ATOM 2185 O O . SER A 1 271 ? 6.882 -2.779 -18.181 1.00 92.88 271 SER A O 1
ATOM 2187 N N . THR A 1 272 ? 5.664 -2.965 -20.058 1.00 92.81 272 THR A N 1
ATOM 2188 C CA . THR A 1 272 ? 6.242 -4.246 -20.488 1.00 92.81 272 THR A CA 1
ATOM 2189 C C . THR A 1 272 ? 7.733 -4.130 -20.816 1.00 92.81 272 THR A C 1
ATOM 2191 O O . THR A 1 272 ? 8.480 -5.080 -20.617 1.00 92.81 272 THR A O 1
ATOM 2194 N N . PHE A 1 273 ? 8.213 -2.957 -21.242 1.00 92.50 273 PHE A N 1
ATOM 2195 C CA . PHE A 1 273 ? 9.638 -2.741 -21.521 1.00 92.50 273 PHE A CA 1
ATOM 2196 C C . PHE A 1 273 ? 10.504 -2.822 -20.258 1.00 92.50 273 PHE A C 1
ATOM 2198 O O . PHE A 1 273 ? 11.649 -3.265 -20.328 1.00 92.50 273 PHE A O 1
ATOM 2205 N N . TYR A 1 274 ? 9.967 -2.428 -19.098 1.00 92.69 274 TYR A N 1
ATOM 2206 C CA . TYR A 1 274 ? 10.679 -2.549 -17.824 1.00 92.69 274 TYR A CA 1
ATOM 2207 C C . TYR A 1 274 ? 10.733 -3.991 -17.312 1.00 92.69 274 TYR A C 1
ATOM 2209 O O . TYR A 1 274 ? 11.723 -4.384 -16.700 1.00 92.69 274 TYR A O 1
ATOM 2217 N N . GLU A 1 275 ? 9.711 -4.795 -17.605 1.00 91.12 275 GLU A N 1
ATOM 2218 C CA . GLU A 1 275 ? 9.737 -6.241 -17.369 1.00 91.12 275 GLU A CA 1
ATOM 2219 C C . GLU A 1 275 ? 10.822 -6.910 -18.230 1.00 91.12 275 GLU A C 1
ATOM 2221 O O . GLU A 1 275 ? 11.667 -7.642 -17.712 1.00 91.12 275 GLU A O 1
ATOM 2226 N N . THR A 1 276 ? 10.879 -6.571 -19.523 1.00 91.56 276 THR A N 1
ATOM 2227 C CA . THR A 1 276 ? 11.937 -7.033 -20.436 1.00 91.56 276 THR A CA 1
ATOM 2228 C C . THR A 1 276 ? 13.328 -6.632 -19.948 1.00 91.56 276 THR A C 1
ATOM 2230 O O . THR A 1 276 ? 14.250 -7.447 -19.972 1.00 91.56 276 THR A O 1
ATOM 2233 N N . TYR A 1 277 ? 13.484 -5.404 -19.448 1.00 90.56 277 TYR A N 1
ATOM 2234 C CA . TYR A 1 277 ? 14.741 -4.931 -18.868 1.00 90.56 277 TYR A CA 1
ATOM 2235 C C . TYR A 1 277 ? 15.207 -5.790 -17.684 1.00 90.56 277 TYR A C 1
ATOM 2237 O O . TYR A 1 277 ? 16.380 -6.171 -17.616 1.00 90.56 277 TYR A O 1
ATOM 2245 N N . GLU A 1 278 ? 14.304 -6.134 -16.762 1.00 90.25 278 GLU A N 1
ATOM 2246 C CA . GLU A 1 278 ? 14.635 -6.979 -15.610 1.00 90.25 278 GLU A CA 1
ATOM 2247 C C . GLU A 1 278 ? 14.959 -8.423 -16.028 1.00 90.25 278 GLU A C 1
ATOM 2249 O O . GLU A 1 278 ? 15.928 -9.011 -15.531 1.00 90.25 278 GLU A O 1
ATOM 2254 N N . ALA A 1 279 ? 14.218 -8.970 -16.995 1.00 88.81 279 ALA A N 1
ATOM 2255 C CA . ALA A 1 279 ? 14.473 -10.295 -17.554 1.00 88.81 279 ALA A CA 1
ATOM 2256 C C . ALA A 1 279 ? 15.853 -10.370 -18.235 1.00 88.81 279 ALA A C 1
ATOM 2258 O O . ALA A 1 279 ? 16.641 -11.277 -17.954 1.00 88.81 279 ALA A O 1
ATOM 2259 N N . ASN A 1 280 ? 16.184 -9.377 -19.066 1.00 87.31 280 ASN A N 1
ATOM 2260 C CA . ASN A 1 280 ? 17.480 -9.271 -19.737 1.00 87.31 280 ASN A CA 1
ATOM 2261 C C . ASN A 1 280 ? 18.632 -9.095 -18.735 1.00 87.31 280 ASN A C 1
ATOM 2263 O O . ASN A 1 280 ? 19.691 -9.705 -18.886 1.00 87.31 280 ASN A O 1
ATOM 2267 N N . SER A 1 281 ? 18.422 -8.298 -17.682 1.00 83.06 281 SER A N 1
ATOM 2268 C CA . SER A 1 281 ? 19.422 -8.071 -16.629 1.00 83.06 281 SER A CA 1
ATOM 2269 C C . SER A 1 281 ? 19.692 -9.330 -15.800 1.00 83.06 281 SER A C 1
ATOM 2271 O O . SER A 1 281 ? 20.833 -9.590 -15.421 1.00 83.06 281 SER A O 1
ATOM 2273 N N . SER A 1 282 ? 18.662 -10.142 -15.553 1.00 79.12 282 SER A N 1
ATOM 2274 C CA . SER A 1 282 ? 18.778 -11.407 -14.816 1.00 79.12 282 SER A CA 1
ATOM 2275 C C . SER A 1 282 ? 19.523 -12.482 -15.615 1.00 79.12 282 SER A C 1
ATOM 2277 O O . SER A 1 282 ? 20.285 -13.260 -15.047 1.00 79.12 282 SER A O 1
ATOM 2279 N N . GLN A 1 283 ? 19.370 -12.494 -16.942 1.00 68.31 283 GLN A N 1
ATOM 2280 C CA . GLN A 1 283 ? 20.072 -13.424 -17.834 1.00 68.31 283 GLN A CA 1
ATOM 2281 C C . GLN A 1 283 ? 21.544 -13.073 -18.084 1.00 68.31 283 GLN A C 1
ATOM 2283 O O . GLN A 1 283 ? 22.294 -13.940 -18.516 1.00 68.31 283 GLN A O 1
ATOM 2288 N N . LYS A 1 284 ? 21.972 -11.832 -17.818 1.00 60.00 284 LYS A N 1
ATOM 2289 C CA . LYS A 1 284 ? 23.394 -11.436 -17.835 1.00 60.00 284 LYS A CA 1
ATOM 2290 C C . LYS A 1 284 ? 24.178 -11.924 -16.609 1.00 60.00 284 LYS A C 1
ATOM 2292 O O . LYS A 1 284 ? 25.377 -11.690 -16.528 1.00 60.00 284 LYS A O 1
ATOM 2297 N N . LYS A 1 285 ? 23.503 -12.564 -15.647 1.00 48.97 285 LYS A N 1
ATOM 2298 C CA . LYS A 1 285 ? 24.048 -12.978 -14.350 1.00 48.97 285 LYS A CA 1
ATOM 2299 C C . LYS A 1 285 ? 24.405 -14.479 -14.172 1.00 48.97 285 LYS A C 1
ATOM 2301 O O . LYS A 1 285 ? 24.343 -14.926 -13.028 1.00 48.97 285 LYS A O 1
ATOM 2306 N N . PRO A 1 286 ? 24.790 -15.284 -15.185 1.00 47.34 286 PRO A N 1
ATOM 2307 C CA . PRO A 1 286 ? 25.544 -16.507 -14.933 1.00 47.34 286 PRO A CA 1
ATOM 2308 C C . PRO A 1 286 ? 27.056 -16.209 -14.982 1.00 47.34 286 PRO A C 1
ATOM 2310 O O . PRO A 1 286 ? 27.495 -15.377 -15.767 1.00 47.34 286 PRO A O 1
ATOM 2313 N N . ASP A 1 287 ? 27.827 -16.892 -14.135 1.00 44.69 287 ASP A N 1
ATOM 2314 C CA . ASP A 1 287 ? 29.304 -16.961 -14.121 1.00 44.69 287 ASP A CA 1
ATOM 2315 C C . ASP A 1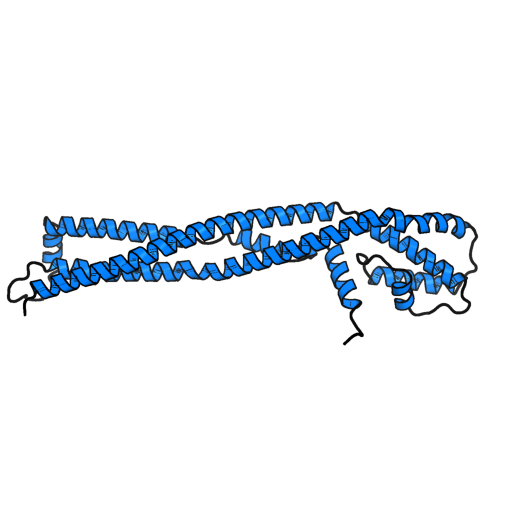 287 ? 30.086 -15.916 -13.305 1.00 44.69 287 ASP A C 1
ATOM 2317 O O . ASP A 1 287 ? 31.158 -15.481 -13.708 1.00 44.69 287 ASP A O 1
ATOM 2321 N N . ASN A 1 288 ? 29.609 -15.574 -12.104 1.00 38.38 288 ASN A N 1
ATOM 2322 C CA . ASN A 1 288 ? 30.491 -15.200 -10.984 1.00 38.38 288 ASN A CA 1
ATOM 2323 C C . ASN A 1 288 ? 29.825 -15.581 -9.650 1.00 38.38 288 ASN A C 1
ATOM 2325 O O . ASN A 1 288 ? 29.292 -14.729 -8.936 1.00 38.38 288 ASN A O 1
ATOM 2329 N N . ALA A 1 289 ? 29.821 -16.879 -9.353 1.00 35.41 289 ALA A N 1
ATOM 2330 C CA . ALA A 1 289 ? 29.611 -17.444 -8.022 1.00 35.41 289 ALA A CA 1
ATOM 2331 C C . ALA A 1 289 ? 30.624 -18.573 -7.815 1.00 35.41 289 ALA A C 1
ATOM 2333 O O . ALA A 1 289 ? 30.824 -19.342 -8.783 1.00 35.41 289 ALA A O 1
#

Radius of gyration: 37.64 Å; chains: 1; bounding box: 79×29×110 Å

Foldseek 3Di:
DQLQVVLVVLQVVLVVVLVVLVVVLLVVLVVLLVVLVVLLVVLVVLLVVLVVLLVLLVPAPLVVLQVLLLVLLLLVLLVVLLVDPDDDPDLVVSCVVSPHDLLDQVVVSSVSSNVSVVVSVPDHDDPVSVVVNVVSVCSVVVSVVSVVSNVVSLVVLLVSLVVLVVSLVVLVVSQVPLVVSLVSLVVSLVSCVVRHLVSLLCPPPDPDDPPDDDVVVVVVSLVDPSNVVSVVVSVVSVVSSVVSSVSSVVSHHDPVSNVSSVCSSDPVSRPPSSVSSVVSVVVVPPDDD